Protein AF-A0A970WMA2-F1 (afdb_monomer_lite)

Foldseek 3Di:
DDPVLVVVVVVVLQVLCVVVVLDPPPDDDDDDDDDDDDDDDDDPPPPPVPDDPSVVSLVPDDPVSVVVSVVVVVVSVVVCVLLVPDQQCCLPVVLVVLLVCLVCVQDVHQKHWQKKKFASQHIQTDIGGDPPHDPVVSVVVSQVRSVVVSCVVVVHDDHRDDDDDDDDDDDDVSVVVSVVCRLCSCVVSVHDQSSMWIQGPVPGTDRDRPPPPPDD

Radius of gyration: 21.39 Å; chains: 1; bounding box: 68×42×43 Å

Secondary structure (DSSP, 8-state):
--HHHHHHHHHHHHHHHHHTT----S---------------S-TTTSTTS-STHHHHHHHS-HHHHHHHHHHHHHHHHHHHHTT-S--GGGSHHHHHHHHHHHHTTBTTTEEEEEEEE-SS-EEEEEEEPTT--HHHHHHHHHHHHHHHHHHHHT--S--SPPP------SHHHHHHHHHHHHHHHHHTTPPTTSSEEEETTTEEE-S--------

Structure (mmCIF, N/CA/C/O backbone):
data_AF-A0A970WMA2-F1
#
_entry.id   AF-A0A970WMA2-F1
#
loop_
_atom_site.group_PDB
_atom_site.id
_atom_site.type_symbol
_atom_site.label_atom_id
_atom_site.label_alt_id
_atom_site.label_comp_id
_atom_site.label_asym_id
_atom_site.label_entity_id
_atom_site.label_seq_id
_atom_site.pdbx_PDB_ins_code
_atom_site.Cartn_x
_atom_site.Cartn_y
_atom_site.Cartn_z
_atom_site.occupancy
_atom_site.B_iso_or_equiv
_atom_site.auth_seq_id
_atom_site.auth_comp_id
_atom_site.auth_asym_id
_atom_site.auth_atom_id
_atom_site.pdbx_PDB_model_num
ATOM 1 N N . MET A 1 1 ? 13.929 -11.765 3.348 1.00 57.78 1 MET A N 1
ATOM 2 C CA . MET A 1 1 ? 13.299 -12.481 2.217 1.00 57.78 1 MET A CA 1
ATOM 3 C C . MET A 1 1 ? 13.688 -13.952 2.285 1.00 57.78 1 MET A C 1
ATOM 5 O O . MET A 1 1 ? 14.772 -14.220 2.799 1.00 57.78 1 MET A O 1
ATOM 9 N N . PRO A 1 2 ? 12.845 -14.892 1.823 1.00 61.09 2 PRO A N 1
ATOM 10 C CA . PRO A 1 2 ? 13.203 -16.312 1.760 1.00 61.09 2 PRO A CA 1
ATOM 11 C C . PRO A 1 2 ? 14.492 -16.537 0.950 1.00 61.09 2 PRO A C 1
ATOM 13 O O . PRO A 1 2 ? 14.706 -15.859 -0.055 1.00 61.09 2 PRO A O 1
ATOM 16 N N . LYS A 1 3 ? 15.340 -17.499 1.350 1.00 63.03 3 LYS A N 1
ATOM 17 C CA . LYS A 1 3 ? 16.627 -17.776 0.671 1.00 63.03 3 LYS A CA 1
ATOM 18 C C . LYS A 1 3 ? 16.451 -18.074 -0.826 1.00 63.03 3 LYS A C 1
ATOM 20 O O . LYS A 1 3 ? 17.219 -17.569 -1.637 1.00 63.03 3 LYS A O 1
ATOM 25 N N . ALA A 1 4 ? 15.402 -18.814 -1.191 1.00 67.25 4 ALA A N 1
ATOM 26 C CA . ALA A 1 4 ? 15.080 -19.141 -2.582 1.00 67.25 4 ALA A CA 1
ATOM 27 C C . ALA A 1 4 ? 14.765 -17.900 -3.437 1.00 67.25 4 ALA A C 1
ATOM 29 O O . ALA A 1 4 ? 15.167 -17.822 -4.593 1.00 67.25 4 ALA A O 1
ATOM 30 N N . VAL A 1 5 ? 14.103 -16.897 -2.854 1.00 66.94 5 VAL A N 1
ATOM 31 C CA . VAL A 1 5 ? 13.758 -15.639 -3.535 1.00 66.94 5 VAL A CA 1
ATOM 32 C C . VAL A 1 5 ? 15.008 -14.810 -3.803 1.00 66.94 5 VAL A C 1
ATOM 34 O O . VAL A 1 5 ? 15.172 -14.263 -4.890 1.00 66.94 5 VAL A O 1
ATOM 37 N N . VAL A 1 6 ? 15.917 -14.758 -2.825 1.00 67.81 6 VAL A N 1
ATOM 38 C CA . VAL A 1 6 ? 17.210 -14.078 -2.974 1.00 67.81 6 VAL A CA 1
ATOM 39 C C . VAL A 1 6 ? 18.061 -14.772 -4.039 1.00 67.81 6 VAL A C 1
ATOM 41 O O . VAL A 1 6 ? 18.615 -14.095 -4.899 1.00 67.81 6 VAL A O 1
ATOM 44 N N . ALA A 1 7 ? 18.120 -16.106 -4.030 1.00 71.06 7 ALA A N 1
ATOM 45 C CA . ALA A 1 7 ? 18.842 -16.878 -5.039 1.00 71.06 7 ALA A CA 1
ATOM 46 C C . ALA A 1 7 ? 18.279 -16.653 -6.455 1.00 71.06 7 ALA A C 1
ATOM 48 O O . ALA A 1 7 ? 19.047 -16.394 -7.379 1.00 71.06 7 ALA A O 1
ATOM 49 N N . ARG A 1 8 ? 16.946 -16.664 -6.610 1.00 77.56 8 ARG A N 1
ATOM 50 C CA . ARG A 1 8 ? 16.263 -16.343 -7.875 1.00 77.56 8 ARG A CA 1
ATOM 51 C C . ARG A 1 8 ? 16.621 -14.940 -8.364 1.00 77.56 8 ARG A C 1
ATOM 53 O O . ARG A 1 8 ? 17.032 -14.786 -9.506 1.00 77.56 8 ARG A O 1
ATOM 60 N N . TRP A 1 9 ? 16.528 -13.934 -7.493 1.00 76.75 9 TRP A N 1
ATOM 61 C CA . TRP A 1 9 ? 16.887 -12.554 -7.833 1.00 76.75 9 TRP A CA 1
ATOM 62 C C . TRP A 1 9 ? 18.343 -12.426 -8.300 1.00 76.75 9 TRP A C 1
ATOM 64 O O . TRP A 1 9 ? 18.621 -11.718 -9.264 1.00 76.75 9 TRP A O 1
ATOM 74 N N . LEU A 1 10 ? 19.279 -13.113 -7.640 1.00 76.06 10 LEU A N 1
ATOM 75 C CA . LEU A 1 10 ? 20.686 -13.089 -8.036 1.00 76.06 10 LEU A CA 1
ATOM 76 C C . LEU A 1 10 ? 20.908 -13.701 -9.420 1.00 76.06 10 LEU A C 1
ATOM 78 O O . LEU A 1 10 ? 21.619 -13.097 -10.219 1.00 76.06 10 LEU A O 1
ATOM 82 N N . ALA A 1 11 ? 20.270 -14.837 -9.711 1.00 80.44 11 ALA A N 1
ATOM 83 C CA . ALA A 1 11 ? 20.337 -15.465 -11.028 1.00 80.44 11 ALA A CA 1
ATOM 84 C C . ALA A 1 11 ? 19.764 -14.543 -12.118 1.00 80.44 11 ALA A C 1
ATOM 86 O O . ALA A 1 11 ? 20.435 -14.249 -13.100 1.00 80.44 11 ALA A O 1
ATOM 87 N N . GLU A 1 12 ? 18.572 -13.985 -11.894 1.00 82.31 12 GLU A N 1
ATOM 88 C CA . GLU A 1 12 ? 17.916 -13.077 -12.843 1.00 82.31 12 GLU A CA 1
ATOM 89 C C . GLU A 1 12 ? 18.712 -11.787 -13.077 1.00 82.31 12 GLU A C 1
ATOM 91 O O . GLU A 1 12 ? 18.739 -11.259 -14.189 1.00 82.31 12 GLU A O 1
ATOM 96 N N . LYS A 1 13 ? 19.355 -11.263 -12.028 1.00 79.50 13 LYS A N 1
ATOM 97 C CA . LYS A 1 13 ? 20.250 -10.109 -12.124 1.00 79.50 13 LYS A CA 1
ATOM 98 C C . LYS A 1 13 ? 21.478 -10.444 -12.967 1.00 79.50 13 LYS A C 1
ATOM 100 O O . LYS A 1 13 ? 21.840 -9.649 -13.830 1.00 79.50 13 LYS A O 1
ATOM 105 N N . ASP A 1 14 ? 22.110 -11.587 -12.717 1.00 79.44 14 ASP A N 1
ATOM 106 C CA . ASP A 1 14 ? 23.296 -12.020 -13.458 1.00 79.44 14 ASP A CA 1
ATOM 107 C C . ASP A 1 14 ? 22.965 -12.261 -14.943 1.00 79.44 14 ASP A C 1
ATOM 109 O O . ASP A 1 14 ? 23.696 -11.781 -15.810 1.00 79.44 14 ASP A O 1
ATOM 113 N N . ASP A 1 15 ? 21.832 -12.895 -15.253 1.00 85.12 15 ASP A N 1
ATOM 114 C CA . ASP A 1 15 ? 21.360 -13.089 -16.631 1.00 85.12 15 ASP A CA 1
ATOM 115 C C . ASP A 1 15 ? 21.087 -11.755 -17.335 1.00 85.12 15 ASP A C 1
ATOM 117 O O . ASP A 1 15 ? 21.478 -11.556 -18.489 1.00 85.12 15 ASP A O 1
ATOM 121 N N . TRP A 1 16 ? 20.469 -10.799 -16.631 1.00 87.88 16 TRP A N 1
ATOM 122 C CA . TRP A 1 16 ? 20.226 -9.467 -17.177 1.00 87.88 16 TRP A CA 1
ATOM 123 C C . TRP A 1 16 ? 21.535 -8.740 -17.491 1.00 87.88 16 TRP A C 1
ATOM 125 O O . TRP A 1 16 ? 21.668 -8.157 -18.568 1.00 87.88 16 TRP A O 1
ATOM 135 N N . LEU A 1 17 ? 22.512 -8.775 -16.578 1.00 82.44 17 LEU A N 1
ATOM 136 C CA . LEU A 1 17 ? 23.812 -8.124 -16.772 1.00 82.44 17 LEU A CA 1
ATOM 137 C C . LEU A 1 17 ? 24.566 -8.729 -17.963 1.00 82.44 17 LEU A C 1
ATOM 139 O O . LEU A 1 17 ? 25.094 -7.980 -18.787 1.00 82.44 17 LEU A O 1
ATOM 143 N N . LYS A 1 18 ? 24.546 -10.059 -18.110 1.00 83.94 18 LYS A N 1
ATOM 144 C CA . LYS A 1 18 ? 25.124 -10.762 -19.267 1.00 83.94 18 LYS A CA 1
ATOM 145 C C . LYS A 1 18 ? 24.469 -10.348 -20.581 1.00 83.94 18 LYS A C 1
ATOM 147 O O . LYS A 1 18 ? 25.171 -9.994 -21.524 1.00 83.94 18 LYS A O 1
ATOM 152 N N . ALA A 1 19 ? 23.136 -10.311 -20.625 1.00 85.56 19 ALA A N 1
ATOM 153 C CA . ALA A 1 19 ? 22.383 -9.916 -21.816 1.00 85.56 19 ALA A CA 1
ATOM 154 C C . ALA A 1 19 ? 22.666 -8.471 -22.274 1.00 85.56 19 ALA A C 1
ATOM 156 O O . ALA A 1 19 ? 22.429 -8.137 -23.431 1.00 85.56 19 ALA A O 1
ATOM 157 N N . HIS A 1 20 ? 23.189 -7.621 -21.384 1.00 85.19 20 HIS A N 1
ATOM 158 C CA . HIS A 1 20 ? 23.537 -6.228 -21.674 1.00 85.19 20 HIS A CA 1
ATOM 159 C C . HIS A 1 20 ? 25.056 -5.988 -21.743 1.00 85.19 20 HIS A C 1
ATOM 161 O O . HIS A 1 20 ? 25.494 -4.839 -21.677 1.00 85.19 20 HIS A O 1
ATOM 167 N N . GLY A 1 21 ? 25.860 -7.051 -21.883 1.00 81.69 21 GLY A N 1
ATOM 168 C CA . GLY A 1 21 ? 27.307 -6.958 -22.102 1.00 81.69 21 GLY A CA 1
ATOM 169 C C . GLY A 1 21 ? 28.111 -6.505 -20.880 1.00 81.69 21 GLY A C 1
ATOM 170 O O . GLY A 1 21 ? 29.203 -5.969 -21.037 1.00 81.69 21 GLY A O 1
ATOM 171 N N . LEU A 1 22 ? 27.580 -6.694 -19.668 1.00 79.62 22 LEU A N 1
ATOM 172 C CA . LEU A 1 22 ? 28.220 -6.298 -18.405 1.00 79.62 22 LEU A CA 1
ATOM 173 C C . LEU A 1 22 ? 28.864 -7.486 -17.657 1.00 79.62 22 LEU A C 1
ATOM 175 O O . LEU A 1 22 ? 29.063 -7.415 -16.442 1.00 79.62 22 LEU A O 1
ATOM 179 N N . ASP A 1 23 ? 29.182 -8.582 -18.357 1.00 72.31 23 ASP A N 1
ATOM 180 C CA . ASP A 1 23 ? 29.852 -9.751 -17.769 1.00 72.31 23 ASP A CA 1
ATOM 181 C C . ASP A 1 23 ? 31.369 -9.528 -17.617 1.00 72.31 23 ASP A C 1
ATOM 183 O O . ASP A 1 23 ? 32.033 -8.969 -18.488 1.00 72.31 23 ASP A O 1
ATOM 187 N N . SER A 1 24 ? 31.931 -9.965 -16.490 1.00 54.50 24 SER A N 1
ATOM 188 C CA . SER A 1 24 ? 33.346 -9.796 -16.126 1.00 54.50 24 SER A CA 1
ATOM 189 C C . SER A 1 24 ? 34.171 -11.039 -16.481 1.00 54.50 24 SER A C 1
ATOM 191 O O . SER A 1 24 ? 34.873 -11.575 -15.628 1.00 54.50 24 SER A O 1
ATOM 193 N N . SER A 1 25 ? 34.077 -11.536 -17.715 1.00 47.50 25 SER A N 1
ATOM 194 C CA . SER A 1 25 ? 34.811 -12.731 -18.168 1.00 47.50 25 SER A CA 1
ATOM 195 C C . SER A 1 25 ? 36.137 -12.436 -18.893 1.00 47.50 25 SER A C 1
ATOM 197 O O . SER A 1 25 ? 36.819 -13.364 -19.320 1.00 47.50 25 SER A O 1
ATOM 199 N N . HIS A 1 26 ? 36.597 -11.179 -18.928 1.00 37.12 26 HIS A N 1
ATOM 200 C CA . HIS A 1 26 ? 37.969 -10.833 -19.324 1.00 37.12 26 HIS A CA 1
ATOM 201 C C . HIS A 1 26 ? 38.770 -10.252 -18.150 1.00 37.12 26 HIS A C 1
ATOM 203 O O . HIS A 1 26 ? 38.850 -9.040 -17.966 1.00 37.12 26 HIS A O 1
ATOM 209 N N . GLY A 1 27 ? 39.376 -11.138 -17.353 1.00 30.59 27 GLY A N 1
ATOM 210 C CA . GLY A 1 27 ? 40.380 -10.776 -16.350 1.00 30.59 27 GLY A CA 1
ATOM 211 C C . GLY A 1 27 ? 40.717 -11.914 -15.381 1.00 30.59 27 GLY A C 1
ATOM 212 O O . GLY A 1 27 ? 39.980 -12.186 -14.441 1.00 30.59 27 GLY A O 1
ATOM 213 N N . SER A 1 28 ? 41.849 -12.578 -15.589 1.00 28.36 28 SER A N 1
ATOM 214 C CA . SER A 1 28 ? 42.533 -13.475 -14.638 1.00 28.36 28 SER A CA 1
ATOM 215 C C . SER A 1 28 ? 44.047 -13.304 -14.860 1.00 28.36 28 SER A C 1
ATOM 217 O O . SER A 1 28 ? 44.401 -12.945 -15.986 1.00 28.36 28 SER A O 1
ATOM 219 N N . PRO A 1 29 ? 44.945 -13.510 -13.861 1.00 35.84 29 PRO A N 1
ATOM 220 C CA . PRO A 1 29 ? 44.919 -14.665 -12.952 1.00 35.84 29 PRO A CA 1
ATOM 221 C C . PRO A 1 29 ? 45.249 -14.433 -11.454 1.00 35.84 29 PRO A C 1
ATOM 223 O O . PRO A 1 29 ? 45.987 -13.533 -11.072 1.00 35.84 29 PRO A O 1
ATOM 226 N N . SER A 1 30 ? 44.710 -15.359 -10.649 1.00 31.97 30 SER A N 1
ATOM 227 C CA . SER A 1 30 ? 45.253 -16.009 -9.438 1.00 31.97 30 SER A CA 1
ATOM 228 C C . SER A 1 30 ? 45.891 -15.184 -8.309 1.00 31.97 30 SER A C 1
ATOM 230 O O . SER A 1 30 ? 46.978 -14.636 -8.461 1.00 31.97 30 SER A O 1
ATOM 232 N N . ARG A 1 31 ? 45.327 -15.302 -7.093 1.00 27.55 31 ARG A N 1
ATOM 233 C CA . ARG A 1 31 ? 46.112 -15.399 -5.847 1.00 27.55 31 ARG A CA 1
ATOM 234 C C . ARG A 1 31 ? 45.347 -16.133 -4.740 1.00 27.55 31 ARG A C 1
ATOM 236 O O . ARG A 1 31 ? 44.131 -16.023 -4.629 1.00 27.55 31 ARG A O 1
ATOM 243 N N . GLU A 1 32 ? 46.109 -16.930 -4.003 1.00 24.75 32 GLU A N 1
ATOM 244 C CA . GLU A 1 32 ? 45.721 -18.012 -3.098 1.00 24.75 32 GLU A CA 1
ATOM 245 C C . GLU A 1 32 ? 44.939 -17.570 -1.850 1.00 24.75 32 GLU A C 1
ATOM 247 O O . GLU A 1 32 ? 45.096 -16.464 -1.335 1.00 24.75 32 GLU A O 1
ATOM 252 N N . LEU A 1 33 ? 44.112 -18.491 -1.346 1.00 29.77 33 LEU A N 1
ATOM 253 C CA . LEU A 1 33 ? 43.365 -18.394 -0.093 1.00 29.77 33 LEU A CA 1
ATOM 254 C C . LEU A 1 33 ? 44.226 -18.879 1.085 1.00 29.77 33 LEU A C 1
ATOM 256 O O . LEU A 1 33 ? 44.675 -20.022 1.083 1.00 29.77 33 LEU A O 1
ATOM 260 N N . SER A 1 34 ? 44.339 -18.078 2.149 1.00 25.75 34 SER A N 1
ATOM 261 C CA . SER A 1 34 ? 44.622 -18.584 3.502 1.00 25.75 34 SER A CA 1
ATOM 262 C C . SER A 1 34 ? 43.633 -17.965 4.493 1.00 25.75 34 SER A C 1
ATOM 264 O O . SER A 1 34 ? 43.433 -16.751 4.488 1.00 25.75 34 SER A O 1
ATOM 266 N N . GLY A 1 35 ? 42.952 -18.818 5.262 1.00 25.80 35 GLY A N 1
ATOM 267 C CA . GLY A 1 35 ? 41.687 -18.508 5.929 1.00 25.80 35 GLY A CA 1
ATOM 268 C C . GLY A 1 35 ? 41.741 -17.831 7.301 1.00 25.80 35 GLY A C 1
ATOM 269 O O . GLY A 1 35 ? 42.800 -17.587 7.866 1.00 25.80 35 GLY A O 1
ATOM 270 N N . ARG A 1 36 ? 40.542 -17.599 7.851 1.00 24.12 36 ARG A N 1
ATOM 271 C CA . ARG A 1 36 ? 40.105 -17.941 9.221 1.00 24.12 36 ARG A CA 1
ATOM 272 C C . ARG A 1 36 ? 38.633 -17.553 9.400 1.00 24.12 36 ARG A C 1
ATOM 274 O O . ARG A 1 36 ? 38.190 -16.522 8.906 1.00 24.12 36 ARG A O 1
ATOM 281 N N . ALA A 1 37 ? 37.895 -18.417 10.088 1.00 31.59 37 ALA A N 1
ATOM 282 C CA . ALA A 1 37 ? 36.498 -18.238 10.464 1.00 31.59 37 ALA A CA 1
ATOM 283 C C . ALA A 1 37 ? 36.369 -17.368 11.726 1.00 31.59 37 ALA A C 1
ATOM 285 O O . ALA A 1 37 ? 37.173 -17.543 12.641 1.00 31.59 37 ALA A O 1
ATOM 286 N N . PHE A 1 38 ? 35.346 -16.503 11.796 1.00 23.09 38 PHE A N 1
ATOM 287 C CA . PHE A 1 38 ? 34.639 -16.191 13.047 1.00 23.09 38 PHE A CA 1
ATOM 288 C C . PHE A 1 38 ? 33.282 -15.498 12.809 1.00 23.09 38 PHE A C 1
ATOM 290 O O . PHE A 1 38 ? 33.129 -14.696 11.888 1.00 23.09 38 PHE A O 1
ATOM 297 N N . ASP A 1 39 ? 32.322 -15.851 13.663 1.00 28.73 39 ASP A N 1
ATOM 298 C CA . ASP A 1 39 ? 30.883 -15.575 13.626 1.00 28.73 39 ASP A CA 1
ATOM 299 C C . ASP A 1 39 ? 30.463 -14.114 13.891 1.00 28.73 39 ASP A C 1
ATOM 301 O O . ASP A 1 39 ? 31.120 -13.380 14.628 1.00 28.73 39 ASP A O 1
ATOM 305 N N . SER A 1 40 ? 29.297 -13.712 13.359 1.00 27.62 40 SER A N 1
ATOM 306 C CA . SER A 1 40 ? 28.195 -13.091 14.136 1.00 27.62 40 SER A CA 1
ATOM 307 C C . SER A 1 40 ? 27.035 -12.611 13.243 1.00 27.62 40 SER A C 1
ATOM 309 O O . SER A 1 40 ? 27.137 -11.689 12.430 1.00 27.62 40 SER A O 1
ATOM 311 N N . GLU A 1 41 ? 25.878 -13.244 13.430 1.00 35.41 41 GLU A N 1
ATOM 312 C CA . GLU A 1 41 ? 24.581 -12.862 12.875 1.00 35.41 41 GLU A CA 1
ATOM 313 C C . GLU A 1 41 ? 24.034 -11.598 13.564 1.00 35.41 41 GLU A C 1
ATOM 315 O O . GLU A 1 41 ? 23.612 -11.656 14.711 1.00 35.41 41 GLU A O 1
ATOM 320 N N . SER A 1 42 ? 23.987 -10.450 12.871 1.00 31.56 42 SER A N 1
ATOM 321 C CA . SER A 1 42 ? 22.945 -9.413 13.109 1.00 31.56 42 SER A CA 1
ATOM 322 C C . SER A 1 42 ? 22.856 -8.287 12.057 1.00 31.56 42 SER A C 1
ATOM 324 O O . SER A 1 42 ? 22.107 -7.329 12.236 1.00 31.56 42 SER A O 1
ATOM 326 N N . ARG A 1 43 ? 23.555 -8.372 10.913 1.00 27.12 43 ARG A N 1
ATOM 327 C CA . ARG A 1 43 ? 23.700 -7.236 9.968 1.00 27.12 43 ARG A CA 1
ATOM 328 C C . ARG A 1 43 ? 23.205 -7.506 8.538 1.00 27.12 43 ARG A C 1
ATOM 330 O O . ARG A 1 43 ? 23.682 -6.905 7.578 1.00 27.12 43 ARG A O 1
ATOM 337 N N . ALA A 1 44 ? 22.244 -8.413 8.370 1.00 32.19 44 ALA A N 1
ATOM 338 C CA . ALA A 1 44 ? 21.958 -9.054 7.080 1.00 32.19 44 ALA A CA 1
ATOM 339 C C . ALA A 1 44 ? 21.096 -8.265 6.065 1.00 32.19 44 ALA A C 1
ATOM 341 O O . ALA A 1 44 ? 20.765 -8.816 5.019 1.00 32.19 44 ALA A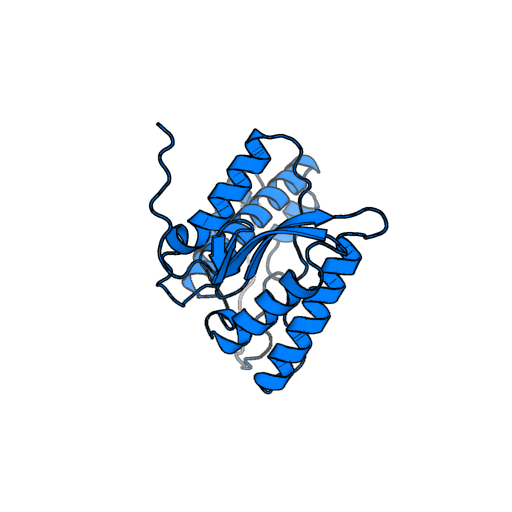 O 1
ATOM 342 N N . THR A 1 45 ? 20.727 -6.999 6.298 1.00 36.12 45 THR A N 1
ATOM 343 C CA . THR A 1 45 ? 19.900 -6.246 5.320 1.00 36.12 45 THR A CA 1
ATOM 344 C C . THR A 1 45 ? 20.483 -4.924 4.827 1.00 36.12 45 THR A C 1
ATOM 346 O O . THR A 1 45 ? 19.950 -4.371 3.872 1.00 36.12 45 THR A O 1
ATOM 349 N N . LYS A 1 46 ? 21.611 -4.444 5.374 1.00 30.94 46 LYS A N 1
ATOM 350 C CA . LYS A 1 46 ? 22.322 -3.255 4.847 1.00 30.94 46 LYS A CA 1
ATOM 351 C C . LYS A 1 46 ? 23.674 -3.554 4.172 1.00 30.94 46 LYS A C 1
ATOM 353 O O . LYS A 1 46 ? 24.327 -2.625 3.721 1.00 30.94 46 LYS A O 1
ATOM 358 N N . SER A 1 47 ? 24.084 -4.825 4.072 1.00 32.06 47 SER A N 1
ATOM 359 C CA . SER A 1 47 ? 25.420 -5.232 3.581 1.00 32.06 47 SER A CA 1
ATOM 360 C C . SER A 1 47 ? 25.426 -6.100 2.310 1.00 32.06 47 SER A C 1
ATOM 362 O O . SER A 1 47 ? 26.500 -6.462 1.844 1.00 32.06 47 SER A O 1
ATOM 364 N N . TYR A 1 48 ? 24.281 -6.470 1.726 1.00 36.41 48 TYR A N 1
ATOM 365 C CA . TYR A 1 48 ? 24.275 -7.450 0.619 1.00 36.41 48 TYR A CA 1
ATOM 366 C C . TYR A 1 48 ? 24.634 -6.868 -0.766 1.00 36.41 48 TYR A C 1
ATOM 368 O O . TYR A 1 48 ? 24.666 -7.597 -1.752 1.00 36.41 48 TYR A O 1
ATOM 376 N N . ASP A 1 49 ? 24.917 -5.564 -0.848 1.00 42.31 49 ASP A N 1
ATOM 377 C CA . ASP A 1 49 ? 25.289 -4.873 -2.094 1.00 42.31 49 ASP A CA 1
ATOM 378 C C . ASP A 1 49 ? 26.789 -4.520 -2.170 1.00 42.31 49 ASP A C 1
ATOM 380 O O . ASP A 1 49 ? 27.254 -3.918 -3.136 1.00 42.31 49 ASP A O 1
ATOM 384 N N . SER A 1 50 ? 27.580 -4.895 -1.155 1.00 34.69 50 SER A N 1
ATOM 385 C CA . SER A 1 50 ? 28.999 -4.520 -1.052 1.00 34.69 50 SER A CA 1
ATOM 386 C C . SER A 1 50 ? 29.970 -5.600 -1.534 1.00 34.69 50 SER A C 1
ATOM 388 O O . SER A 1 50 ? 31.124 -5.623 -1.108 1.00 34.69 50 SER A O 1
ATOM 390 N N . SER A 1 51 ? 29.542 -6.519 -2.400 1.00 40.62 51 SER A N 1
ATOM 391 C CA . SER A 1 51 ? 30.432 -7.562 -2.915 1.00 40.62 51 SER A CA 1
ATOM 392 C C . SER A 1 51 ? 30.364 -7.684 -4.433 1.00 40.62 51 SER A C 1
ATOM 394 O O . SER A 1 51 ? 29.344 -8.065 -5.003 1.00 40.62 51 SER A O 1
ATOM 396 N N . SER A 1 52 ? 31.538 -7.478 -5.034 1.00 42.91 52 SER A N 1
ATOM 397 C CA . SER A 1 52 ? 31.967 -7.933 -6.356 1.00 42.91 52 SER A CA 1
ATOM 398 C C . SER A 1 52 ? 31.805 -6.931 -7.504 1.00 42.91 52 SER A C 1
ATOM 400 O O . SER A 1 52 ? 30.790 -6.254 -7.648 1.00 42.91 52 SER A O 1
ATOM 402 N N . SER A 1 53 ? 32.846 -6.865 -8.335 1.00 46.06 53 SER A N 1
ATOM 403 C CA . SER A 1 53 ? 33.175 -5.933 -9.428 1.00 46.06 53 SER A CA 1
ATOM 404 C C . SER A 1 53 ? 32.052 -5.574 -10.423 1.00 46.06 53 SER A C 1
ATOM 406 O O . SER A 1 53 ? 32.193 -4.655 -11.225 1.00 46.06 53 SER A O 1
ATOM 408 N N . ARG A 1 54 ? 30.904 -6.248 -10.343 1.00 52.97 54 ARG A N 1
ATOM 409 C CA . ARG A 1 54 ? 29.716 -6.082 -11.190 1.00 52.97 54 ARG A CA 1
ATOM 410 C C . ARG A 1 54 ? 28.938 -4.789 -10.911 1.00 52.97 54 ARG A C 1
ATOM 412 O O . ARG A 1 54 ? 28.426 -4.181 -11.847 1.00 52.97 54 ARG A O 1
ATOM 419 N N . ASN A 1 55 ? 28.900 -4.314 -9.661 1.00 56.59 55 ASN A N 1
ATOM 420 C CA . ASN A 1 55 ? 28.275 -3.018 -9.343 1.00 56.59 55 ASN A CA 1
ATOM 421 C C . ASN A 1 55 ? 29.074 -1.832 -9.923 1.00 56.59 55 ASN A C 1
ATOM 423 O O . ASN A 1 55 ? 28.488 -0.808 -10.273 1.00 56.59 55 ASN A O 1
ATOM 427 N N . ALA A 1 56 ? 30.392 -1.989 -10.103 1.00 61.19 56 ALA A N 1
ATOM 428 C CA . ALA A 1 56 ? 31.241 -0.979 -10.736 1.00 61.19 56 ALA A CA 1
ATOM 429 C C . ALA A 1 56 ? 30.986 -0.872 -12.252 1.00 61.19 56 ALA A C 1
ATOM 431 O O . ALA A 1 56 ? 30.868 0.238 -12.767 1.00 61.19 56 ALA A O 1
ATOM 432 N N . ALA A 1 57 ? 30.814 -2.006 -12.946 1.00 67.00 57 ALA A N 1
ATOM 433 C CA . ALA A 1 57 ? 30.504 -2.045 -14.380 1.00 67.00 57 ALA A CA 1
ATOM 434 C C . ALA A 1 57 ? 29.147 -1.396 -14.716 1.00 67.00 57 ALA A C 1
ATOM 436 O O . ALA A 1 57 ? 29.010 -0.695 -15.716 1.00 67.00 57 ALA A O 1
ATOM 437 N N . LEU A 1 58 ? 28.140 -1.565 -13.854 1.00 74.50 58 LEU A N 1
ATOM 438 C CA . LEU A 1 58 ? 26.861 -0.872 -14.010 1.00 74.50 58 LEU A CA 1
ATOM 439 C C . LEU A 1 58 ? 26.997 0.647 -13.797 1.00 74.50 58 LEU A C 1
ATOM 441 O O . LEU A 1 58 ? 26.348 1.425 -14.496 1.00 74.50 58 LEU A O 1
ATOM 445 N N . GLY A 1 59 ? 27.840 1.073 -12.851 1.00 74.62 59 GLY A N 1
ATOM 446 C CA . GLY A 1 59 ? 28.112 2.488 -12.583 1.00 74.62 59 GLY A CA 1
ATOM 447 C C . GLY A 1 59 ? 28.780 3.215 -13.756 1.00 74.62 59 GLY A C 1
ATOM 448 O O . GLY A 1 59 ? 28.497 4.392 -13.982 1.00 74.62 59 GLY A O 1
ATOM 449 N N . SER A 1 60 ? 29.604 2.508 -14.536 1.00 78.19 60 SER A N 1
ATOM 450 C CA . SER A 1 60 ? 30.270 3.023 -15.740 1.00 78.19 60 SER A CA 1
ATOM 451 C C . SER A 1 60 ? 29.486 2.803 -17.044 1.00 78.19 60 SER A C 1
ATOM 453 O O . SER A 1 60 ? 29.848 3.372 -18.074 1.00 78.19 60 SER A O 1
ATOM 455 N N . ALA A 1 61 ? 28.391 2.033 -17.023 1.00 84.38 61 ALA A N 1
ATOM 456 C CA . ALA A 1 61 ? 27.571 1.760 -18.203 1.00 84.38 61 ALA A CA 1
ATOM 457 C C . ALA A 1 61 ? 26.850 3.019 -18.736 1.00 84.38 61 ALA A C 1
ATOM 459 O O . ALA A 1 61 ? 26.541 3.937 -17.966 1.00 84.38 61 ALA A O 1
ATOM 460 N N . PRO A 1 62 ? 26.475 3.067 -20.030 1.00 89.25 62 PRO A N 1
ATOM 461 C CA . PRO A 1 62 ? 25.692 4.169 -20.587 1.00 89.25 62 PRO A CA 1
ATOM 462 C C . PRO A 1 62 ? 24.393 4.450 -19.812 1.00 89.25 62 PRO A C 1
ATOM 464 O O . PRO A 1 62 ? 23.704 3.541 -19.346 1.00 89.25 62 PRO A O 1
ATOM 467 N N . ARG A 1 63 ? 23.977 5.726 -19.746 1.00 84.44 63 ARG A N 1
ATOM 468 C CA . ARG A 1 63 ? 22.782 6.163 -18.985 1.00 84.44 63 ARG A CA 1
ATOM 469 C C . ARG A 1 63 ? 21.491 5.420 -19.349 1.00 84.44 63 ARG A C 1
ATOM 471 O O . ARG A 1 63 ? 20.592 5.322 -18.512 1.00 84.44 63 ARG A O 1
ATOM 478 N N . HIS A 1 64 ? 21.346 4.962 -20.593 1.00 85.38 64 HIS A N 1
ATOM 479 C CA . HIS A 1 64 ? 20.170 4.197 -21.015 1.00 85.38 64 HIS A CA 1
ATOM 480 C C . HIS A 1 64 ? 20.176 2.777 -20.424 1.00 85.38 64 HIS A C 1
ATOM 482 O O . HIS A 1 64 ? 19.135 2.343 -19.940 1.00 85.38 64 HIS A O 1
ATOM 488 N N . ILE A 1 65 ? 21.341 2.122 -20.332 1.00 85.12 65 ILE A N 1
ATOM 489 C CA . ILE A 1 65 ? 21.521 0.821 -19.668 1.00 85.12 65 ILE A CA 1
ATOM 490 C C . ILE A 1 65 ? 21.275 0.947 -18.164 1.00 85.12 65 ILE A C 1
ATOM 492 O O . ILE A 1 65 ? 20.493 0.186 -17.606 1.00 85.12 65 ILE A O 1
ATOM 496 N N . GLN A 1 66 ? 21.823 1.977 -17.512 1.00 82.25 66 GLN A N 1
ATOM 497 C CA . GLN A 1 66 ? 21.548 2.231 -16.091 1.00 82.25 66 GLN A CA 1
ATOM 498 C C . GLN A 1 66 ? 20.051 2.455 -15.814 1.00 82.25 66 GLN A C 1
ATOM 500 O O . GLN A 1 66 ? 19.511 1.997 -14.808 1.00 82.25 66 GLN A O 1
ATOM 505 N N . ARG A 1 67 ? 19.351 3.179 -16.702 1.00 80.75 67 ARG A N 1
ATOM 506 C CA . ARG A 1 67 ? 17.892 3.362 -16.612 1.00 80.75 67 ARG A CA 1
ATOM 507 C C . ARG A 1 67 ? 17.131 2.059 -16.840 1.00 80.75 67 ARG A C 1
ATOM 509 O O . ARG A 1 67 ? 16.182 1.806 -16.104 1.00 80.75 67 ARG A O 1
ATOM 516 N N . ALA A 1 68 ? 17.533 1.254 -17.819 1.00 83.19 68 ALA A N 1
ATOM 517 C CA . ALA A 1 68 ? 16.928 -0.046 -18.081 1.00 83.19 68 ALA A CA 1
ATOM 518 C C . ALA A 1 68 ? 17.106 -0.998 -16.887 1.00 83.19 68 ALA A C 1
ATOM 520 O O . ALA A 1 68 ? 16.135 -1.621 -16.464 1.00 83.19 68 ALA A O 1
ATOM 521 N N . PHE A 1 69 ? 18.294 -1.021 -16.274 1.00 83.00 69 PHE A N 1
ATOM 522 C CA . PHE A 1 69 ? 18.555 -1.823 -15.080 1.00 83.00 69 PHE A CA 1
ATOM 523 C C . PHE A 1 69 ? 17.718 -1.375 -13.883 1.00 83.00 69 PHE A C 1
ATOM 525 O O . PHE A 1 69 ? 17.146 -2.214 -13.193 1.00 83.00 69 PHE A O 1
ATOM 532 N N . ARG A 1 70 ? 17.595 -0.057 -13.648 1.00 79.69 70 ARG A N 1
ATOM 533 C CA . ARG A 1 70 ? 16.694 0.472 -12.610 1.00 79.69 70 ARG A CA 1
ATOM 534 C C . ARG A 1 70 ? 15.265 -0.019 -12.822 1.00 79.69 70 ARG A C 1
ATOM 536 O O . ARG A 1 70 ? 14.724 -0.645 -11.926 1.00 79.69 70 ARG A O 1
ATOM 543 N N . LYS A 1 71 ? 14.714 0.132 -14.033 1.00 78.31 71 LYS A N 1
ATOM 544 C CA . LYS A 1 71 ? 13.368 -0.371 -14.363 1.00 78.31 71 LYS A CA 1
ATOM 545 C C . LYS A 1 71 ? 13.224 -1.878 -14.135 1.00 78.31 71 LYS A C 1
ATOM 547 O O . LYS A 1 71 ? 12.208 -2.316 -13.607 1.00 78.31 71 LYS A O 1
ATOM 552 N N . PHE A 1 72 ? 14.219 -2.668 -14.537 1.00 80.50 72 PHE A N 1
ATOM 553 C CA . PHE A 1 72 ? 14.230 -4.113 -14.311 1.00 80.50 72 PHE A CA 1
ATOM 554 C C . PHE A 1 72 ? 14.204 -4.450 -12.815 1.00 80.50 72 PHE A C 1
ATOM 556 O O . PHE A 1 72 ? 13.360 -5.231 -12.378 1.00 80.50 72 PHE A O 1
ATOM 563 N N . LYS A 1 73 ? 15.087 -3.825 -12.030 1.00 78.25 73 LYS A N 1
ATOM 564 C CA . LYS A 1 73 ? 15.166 -4.002 -10.578 1.00 78.25 73 LYS A CA 1
ATOM 565 C C . LYS A 1 73 ? 13.865 -3.594 -9.890 1.00 78.25 73 LYS A C 1
ATOM 567 O O . LYS A 1 73 ? 13.357 -4.359 -9.079 1.00 78.25 73 LYS A O 1
ATOM 572 N N . ASP A 1 74 ? 13.324 -2.430 -10.236 1.00 73.00 74 ASP A N 1
ATOM 573 C CA . ASP A 1 74 ? 12.093 -1.904 -9.645 1.00 73.00 74 ASP A CA 1
ATOM 574 C C . ASP A 1 74 ? 10.917 -2.844 -9.947 1.00 73.00 74 ASP A C 1
ATOM 576 O O . ASP A 1 74 ? 10.173 -3.209 -9.041 1.00 73.00 74 ASP A O 1
ATOM 580 N N . ARG A 1 75 ? 10.809 -3.352 -11.186 1.00 77.50 75 ARG A N 1
ATOM 581 C CA . ARG A 1 75 ? 9.795 -4.356 -11.548 1.00 77.50 75 ARG A CA 1
ATOM 582 C C . ARG A 1 75 ? 9.900 -5.611 -10.681 1.00 77.50 75 ARG A C 1
ATOM 584 O O . ARG A 1 75 ? 8.901 -6.038 -10.114 1.00 77.50 75 ARG A O 1
ATOM 591 N N . ARG A 1 76 ? 11.104 -6.178 -10.538 1.00 76.00 76 ARG A N 1
ATOM 592 C CA . ARG A 1 76 ? 11.314 -7.369 -9.696 1.00 76.00 76 ARG A CA 1
ATOM 593 C C . ARG A 1 76 ? 11.020 -7.093 -8.226 1.00 76.00 76 ARG A C 1
ATOM 595 O O . ARG A 1 76 ? 10.508 -7.967 -7.536 1.00 76.00 76 ARG A O 1
ATOM 602 N N . TRP A 1 77 ? 11.337 -5.901 -7.732 1.00 69.88 77 TRP A N 1
ATOM 603 C CA . TRP A 1 77 ? 11.002 -5.501 -6.369 1.00 69.88 77 TRP A CA 1
ATOM 604 C C . TRP A 1 77 ? 9.485 -5.488 -6.143 1.00 69.88 77 TRP A C 1
ATOM 606 O O . TRP A 1 77 ? 9.020 -6.108 -5.189 1.00 69.88 77 TRP A O 1
ATOM 616 N N . HIS A 1 78 ? 8.718 -4.872 -7.049 1.00 69.56 78 HIS A N 1
ATOM 617 C CA . HIS A 1 78 ? 7.254 -4.856 -6.979 1.00 69.56 78 HIS A CA 1
ATOM 618 C C . HIS A 1 78 ? 6.645 -6.263 -7.063 1.00 69.56 78 HIS A C 1
ATOM 620 O O . HIS A 1 78 ? 5.828 -6.604 -6.217 1.00 69.56 78 HIS A O 1
ATOM 626 N N . GLU A 1 79 ? 7.111 -7.110 -7.990 1.00 73.38 79 GLU A N 1
ATOM 627 C CA . GLU A 1 79 ? 6.659 -8.510 -8.102 1.00 73.38 79 GLU A CA 1
ATOM 628 C C . GLU A 1 79 ? 6.869 -9.289 -6.791 1.00 73.38 79 GLU A C 1
ATOM 630 O O . GLU A 1 79 ? 5.974 -9.974 -6.309 1.00 7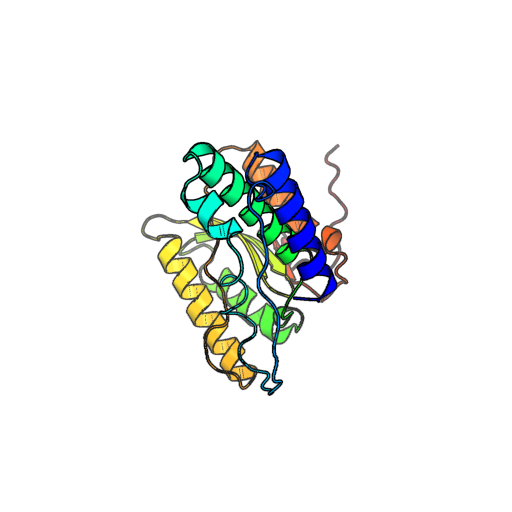3.38 79 GLU A O 1
ATOM 635 N N . ASN A 1 80 ? 8.041 -9.158 -6.160 1.00 71.50 80 ASN A N 1
ATOM 636 C CA . ASN A 1 80 ? 8.316 -9.863 -4.905 1.00 71.50 80 ASN A CA 1
ATOM 637 C C . ASN A 1 80 ? 7.536 -9.295 -3.707 1.00 71.50 80 ASN A C 1
ATOM 639 O O . ASN A 1 80 ? 7.272 -10.030 -2.752 1.00 71.50 80 ASN A O 1
ATOM 643 N N . LEU A 1 81 ? 7.205 -8.000 -3.722 1.00 69.88 81 LEU A N 1
ATOM 644 C CA . LEU A 1 81 ? 6.325 -7.408 -2.717 1.00 69.88 81 LEU A CA 1
ATOM 645 C C . LEU A 1 81 ? 4.896 -7.934 -2.861 1.00 69.88 81 LEU A C 1
ATOM 647 O O . LEU A 1 81 ? 4.316 -8.317 -1.843 1.00 69.88 81 LEU A O 1
ATOM 651 N N . ASP A 1 82 ? 4.388 -8.006 -4.094 1.00 74.56 82 ASP A N 1
ATOM 652 C CA . ASP A 1 82 ? 3.076 -8.567 -4.437 1.00 74.56 82 ASP A CA 1
ATOM 653 C C . ASP A 1 82 ? 2.961 -10.034 -4.001 1.00 74.56 82 ASP A C 1
ATOM 655 O O . ASP A 1 82 ? 1.986 -10.408 -3.355 1.00 74.56 82 ASP A O 1
ATOM 659 N N . ASP A 1 83 ? 4.016 -10.833 -4.205 1.00 73.31 83 ASP A N 1
ATOM 660 C CA . ASP A 1 83 ? 4.132 -12.219 -3.713 1.00 73.31 83 ASP A CA 1
ATOM 661 C C . ASP A 1 83 ? 4.188 -12.330 -2.167 1.00 73.31 83 ASP A C 1
ATOM 663 O O . ASP A 1 83 ? 4.390 -13.409 -1.603 1.00 73.31 83 ASP A O 1
ATOM 667 N N . CYS A 1 84 ? 4.032 -11.219 -1.441 1.00 76.19 84 CYS A N 1
ATOM 668 C CA . CYS A 1 84 ? 4.038 -11.146 0.019 1.00 76.19 84 CYS A CA 1
ATOM 669 C C . CYS A 1 84 ? 5.337 -11.658 0.666 1.00 76.19 84 CYS A C 1
ATOM 671 O O . CYS A 1 84 ? 5.348 -12.137 1.805 1.00 76.19 84 CYS A O 1
ATOM 673 N N . HIS A 1 85 ? 6.473 -11.542 -0.027 1.00 72.94 85 HIS A N 1
ATOM 674 C CA . HIS A 1 85 ? 7.761 -11.905 0.550 1.00 72.94 85 HIS A CA 1
ATOM 675 C C . HIS A 1 85 ? 8.195 -10.876 1.611 1.00 72.94 85 HIS A C 1
ATOM 677 O O . HIS A 1 85 ? 8.198 -9.669 1.379 1.00 72.94 85 HIS A O 1
ATOM 683 N N . GLY A 1 86 ? 8.616 -11.346 2.793 1.00 71.81 86 GLY A N 1
ATOM 684 C CA . GLY A 1 86 ? 9.086 -10.486 3.891 1.00 71.81 86 GLY A CA 1
ATOM 685 C C . GLY A 1 86 ? 8.260 -10.613 5.172 1.00 71.81 86 GLY A C 1
ATOM 686 O O . GLY A 1 86 ? 7.616 -11.634 5.408 1.00 71.81 86 GLY A O 1
ATOM 687 N N . LYS A 1 87 ? 8.327 -9.595 6.042 1.00 77.88 87 LYS A N 1
ATOM 688 C CA . LYS A 1 87 ? 7.551 -9.564 7.291 1.00 77.88 87 LYS A CA 1
ATOM 689 C C . LYS A 1 87 ? 6.089 -9.247 6.966 1.00 77.88 87 LYS A C 1
ATOM 691 O O . LYS A 1 87 ? 5.780 -8.141 6.547 1.00 77.88 87 LYS A O 1
ATOM 696 N N . CYS A 1 88 ? 5.204 -10.211 7.191 1.00 89.62 88 CYS A N 1
ATOM 697 C CA . CYS A 1 88 ? 3.772 -10.107 6.904 1.00 89.62 88 CYS A CA 1
ATOM 698 C C . CYS A 1 88 ? 2.968 -9.632 8.128 1.00 89.62 88 CYS A C 1
ATOM 700 O O . CYS A 1 88 ? 2.021 -10.296 8.545 1.00 89.62 88 CYS A O 1
ATOM 702 N N . LEU A 1 89 ? 3.385 -8.534 8.770 1.00 92.25 89 LEU A N 1
ATOM 703 C CA . LEU A 1 89 ? 2.727 -8.069 9.999 1.00 92.25 89 LEU A CA 1
ATOM 704 C C . LEU A 1 89 ? 1.267 -7.677 9.747 1.00 92.25 89 LEU A C 1
ATOM 706 O O . LEU A 1 89 ? 0.409 -7.995 10.563 1.00 92.25 89 LEU A O 1
ATOM 710 N N . LEU A 1 90 ? 0.962 -7.085 8.593 1.00 95.56 90 LEU A N 1
ATOM 711 C CA . LEU A 1 90 ? -0.394 -6.659 8.247 1.00 95.56 90 LEU A CA 1
ATOM 712 C C . LEU A 1 90 ? -1.329 -7.833 7.932 1.00 95.56 90 LEU A C 1
ATOM 714 O O . LEU A 1 90 ? -2.526 -7.623 7.825 1.00 95.56 90 LEU A O 1
ATOM 718 N N . ARG A 1 91 ? -0.831 -9.078 7.868 1.00 94.56 91 ARG A N 1
ATOM 719 C CA . ARG A 1 91 ? -1.707 -10.263 7.875 1.00 94.56 91 ARG A CA 1
ATOM 720 C C . ARG A 1 91 ? -2.505 -10.358 9.181 1.00 94.56 91 ARG A C 1
ATOM 722 O O . ARG A 1 91 ? -3.581 -10.939 9.224 1.00 94.56 91 ARG A O 1
ATOM 729 N N . GLN A 1 92 ? -1.983 -9.795 10.273 1.00 93.81 92 GLN A N 1
ATOM 730 C CA . GLN A 1 92 ? -2.727 -9.703 11.523 1.00 93.81 92 GLN A CA 1
ATOM 731 C C . GLN A 1 92 ? -3.769 -8.594 11.414 1.00 93.81 92 GLN A C 1
ATOM 733 O O . GLN A 1 92 ? -3.424 -7.414 11.320 1.00 93.81 92 GLN A O 1
ATOM 738 N N . ARG A 1 93 ? -5.043 -8.980 11.519 1.00 94.19 93 ARG A N 1
ATOM 739 C CA . ARG A 1 93 ? -6.193 -8.087 11.347 1.00 94.19 93 ARG A CA 1
ATOM 740 C C . ARG A 1 93 ? -6.079 -6.772 12.127 1.00 94.19 93 ARG A C 1
ATOM 742 O O . ARG A 1 93 ? -6.214 -5.705 11.544 1.00 94.19 93 ARG A O 1
ATOM 749 N N . ARG A 1 94 ? -5.685 -6.850 13.402 1.00 95.69 94 ARG A N 1
ATOM 750 C CA . ARG A 1 94 ? -5.468 -5.685 14.281 1.00 95.69 94 ARG A CA 1
ATOM 751 C C . ARG A 1 94 ? -4.498 -4.633 13.725 1.00 95.69 94 ARG A C 1
ATOM 753 O O . ARG A 1 94 ? -4.628 -3.463 14.052 1.00 95.69 94 ARG A O 1
ATOM 760 N N . PHE A 1 95 ? -3.507 -5.031 12.925 1.00 97.25 95 PHE A N 1
ATOM 761 C CA . PHE A 1 95 ? -2.556 -4.099 12.314 1.00 97.25 95 PHE A CA 1
ATOM 762 C C . PHE A 1 95 ? -3.069 -3.581 10.972 1.00 97.25 95 PHE A C 1
ATOM 764 O O . PHE A 1 95 ? -2.876 -2.406 10.669 1.00 97.25 95 PHE A O 1
ATOM 771 N N . ALA A 1 96 ? -3.756 -4.421 10.195 1.00 97.12 96 ALA A N 1
ATOM 772 C CA . ALA A 1 96 ? -4.403 -3.995 8.959 1.00 97.12 96 ALA A CA 1
ATOM 773 C C . ALA A 1 96 ? -5.501 -2.949 9.209 1.00 97.12 96 ALA A C 1
ATOM 775 O O . ALA A 1 96 ? -5.586 -1.976 8.462 1.00 97.12 96 ALA A O 1
ATOM 776 N N . ASP A 1 97 ? -6.285 -3.105 10.280 1.00 97.69 97 ASP A N 1
ATOM 777 C CA . ASP A 1 97 ? -7.350 -2.163 10.644 1.00 97.69 97 ASP A CA 1
ATOM 778 C C . ASP A 1 97 ? -6.790 -0.762 10.937 1.00 97.69 97 ASP A C 1
ATOM 780 O O . ASP A 1 97 ? -7.296 0.219 10.402 1.00 97.69 97 ASP A O 1
ATOM 784 N N . ILE A 1 98 ? -5.668 -0.656 11.662 1.00 98.44 98 ILE A N 1
ATOM 785 C CA . ILE A 1 98 ? -4.985 0.631 11.920 1.00 98.44 98 ILE A CA 1
ATOM 786 C C . ILE A 1 98 ? -4.646 1.352 10.614 1.00 98.44 98 ILE A C 1
ATOM 788 O O . ILE A 1 98 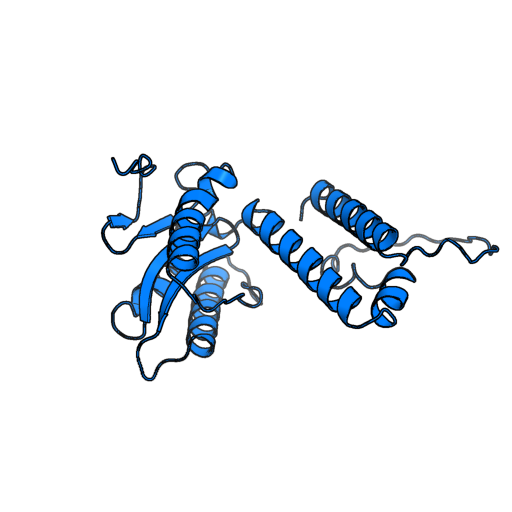? -4.770 2.576 10.508 1.00 98.44 98 ILE A O 1
ATOM 792 N N . VAL A 1 99 ? -4.178 0.596 9.619 1.00 98.44 99 VAL A N 1
ATOM 793 C CA . VAL A 1 99 ? -3.853 1.143 8.303 1.00 98.44 99 VAL A CA 1
ATOM 794 C C . VAL A 1 99 ? -5.129 1.587 7.601 1.00 98.44 99 VAL A C 1
ATOM 796 O O . VAL A 1 99 ? -5.222 2.753 7.224 1.00 98.44 99 VAL A O 1
ATOM 799 N N . ALA A 1 100 ? -6.123 0.708 7.479 1.00 98.19 100 ALA A N 1
ATOM 800 C CA . ALA A 1 100 ? -7.377 0.994 6.789 1.00 98.19 100 ALA A CA 1
ATOM 801 C C . ALA A 1 100 ? -8.110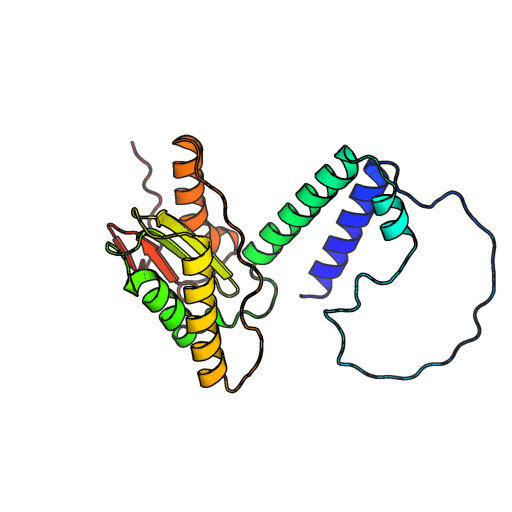 2.213 7.382 1.00 98.19 100 ALA A C 1
ATOM 803 O O . ALA A 1 100 ? -8.495 3.125 6.650 1.00 98.19 100 ALA A O 1
ATOM 804 N N . GLU A 1 101 ? -8.221 2.292 8.708 1.00 98.38 101 GLU A N 1
ATOM 805 C CA . GLU A 1 101 ? -8.797 3.439 9.415 1.00 98.38 101 GLU A CA 1
ATOM 806 C C . GLU A 1 101 ? -8.014 4.726 9.139 1.00 98.38 101 GLU A C 1
ATOM 808 O O . GLU A 1 101 ? -8.597 5.780 8.873 1.00 98.38 101 GLU A O 1
ATOM 813 N N . SER A 1 102 ? -6.678 4.658 9.149 1.00 98.38 102 SER A N 1
ATOM 814 C CA . SER A 1 102 ? -5.840 5.816 8.840 1.00 98.38 102 SER A CA 1
ATOM 815 C C . SER A 1 102 ? -5.994 6.296 7.393 1.00 98.38 102 SER A C 1
ATOM 817 O O . SER A 1 102 ? -5.845 7.499 7.152 1.00 98.38 102 SER A O 1
ATOM 819 N N . LEU A 1 103 ? -6.236 5.388 6.444 1.00 98.31 103 LEU A N 1
ATOM 820 C CA . LEU A 1 103 ? -6.471 5.716 5.038 1.00 98.31 103 LEU A CA 1
ATOM 821 C C . LEU A 1 103 ? -7.849 6.350 4.826 1.00 98.31 103 LEU A C 1
ATOM 823 O O . LEU A 1 103 ? -7.963 7.271 4.029 1.00 98.31 103 LEU A O 1
ATOM 827 N N . LEU A 1 104 ? -8.878 5.916 5.556 1.00 98.50 104 LEU A N 1
ATOM 828 C CA . LEU A 1 104 ? -10.242 6.448 5.424 1.00 98.50 104 LEU A CA 1
ATOM 829 C C . LEU A 1 104 ? -10.496 7.717 6.251 1.00 98.50 104 LEU A C 1
ATOM 831 O O . LEU A 1 104 ? -11.412 8.478 5.950 1.00 98.50 104 LEU A O 1
ATOM 835 N N . LYS A 1 105 ? -9.663 8.003 7.259 1.00 98.06 105 LYS A N 1
ATOM 836 C CA . LYS A 1 105 ? -9.834 9.122 8.207 1.00 98.06 105 LYS A CA 1
ATOM 837 C C . LYS A 1 105 ? -10.098 10.492 7.571 1.00 98.06 105 LYS A C 1
ATOM 839 O O . LYS A 1 105 ? -10.757 11.335 8.182 1.00 98.06 105 LYS A O 1
ATOM 844 N N . PHE A 1 106 ? -9.521 10.758 6.401 1.00 97.50 106 PHE A N 1
ATOM 845 C CA . PHE A 1 106 ? -9.670 12.039 5.703 1.00 97.50 106 PHE A CA 1
ATOM 846 C C . PHE A 1 106 ? -10.281 11.903 4.304 1.00 97.50 106 PHE A C 1
ATOM 848 O O . PHE A 1 106 ? -10.164 12.851 3.516 1.00 97.50 106 PHE A O 1
ATOM 855 N N . ASP A 1 107 ? -10.930 10.769 4.019 1.00 97.94 107 ASP A N 1
ATOM 856 C CA . ASP A 1 107 ? -11.704 10.594 2.791 1.00 97.94 107 ASP A CA 1
ATOM 857 C C . ASP A 1 107 ? -12.776 11.690 2.665 1.00 97.94 107 ASP A C 1
ATOM 859 O O . ASP A 1 107 ? -13.347 12.137 3.664 1.00 97.94 107 ASP A O 1
ATOM 863 N N . GLY A 1 108 ? -12.979 12.206 1.453 1.00 96.81 108 GLY A N 1
ATOM 864 C CA . GLY A 1 108 ? -13.891 13.321 1.176 1.00 96.81 108 GLY A CA 1
ATOM 865 C C . GLY A 1 108 ? -13.403 14.694 1.661 1.00 96.81 108 GLY A C 1
ATOM 866 O O . GLY A 1 108 ? -14.045 15.707 1.387 1.00 96.81 108 GLY A O 1
ATOM 867 N N . ARG A 1 109 ? -12.267 14.766 2.375 1.00 97.25 109 ARG A N 1
ATOM 868 C CA . ARG A 1 109 ? -11.748 16.013 2.976 1.00 97.25 109 ARG A CA 1
ATOM 869 C C . ARG A 1 109 ? -10.407 16.447 2.403 1.00 97.25 109 ARG A C 1
ATOM 871 O O . ARG A 1 109 ? -10.267 17.585 1.966 1.00 97.25 109 ARG A O 1
ATOM 878 N N . ARG A 1 110 ? -9.403 15.568 2.445 1.00 97.56 110 ARG A N 1
ATOM 879 C CA . ARG A 1 110 ? -8.041 15.855 1.940 1.00 97.56 110 ARG A CA 1
ATOM 880 C C . ARG A 1 110 ? -7.775 15.197 0.594 1.00 97.56 110 ARG A C 1
ATOM 882 O O . ARG A 1 110 ? -6.991 15.689 -0.212 1.00 97.56 110 ARG A O 1
ATOM 889 N N . TYR A 1 111 ? -8.422 14.068 0.385 1.00 98.00 111 TYR A N 1
ATOM 890 C CA . TYR A 1 111 ? -8.343 13.237 -0.797 1.00 98.00 111 TYR A CA 1
ATOM 891 C C . TYR A 1 111 ? -9.623 12.415 -0.865 1.00 98.00 111 TYR A C 1
ATOM 893 O O . TYR A 1 111 ? -10.320 12.259 0.137 1.00 98.00 111 TYR A O 1
ATOM 901 N N . ASP A 1 112 ? -9.891 11.890 -2.046 1.00 98.06 112 ASP A N 1
ATOM 902 C CA . ASP A 1 112 ? -10.936 10.920 -2.295 1.00 98.06 112 ASP A CA 1
ATOM 903 C C . ASP A 1 112 ? -10.268 9.562 -2.514 1.00 98.06 112 ASP A C 1
ATOM 905 O O . ASP A 1 112 ? -9.503 9.374 -3.459 1.00 98.06 112 ASP A O 1
ATOM 909 N N . VAL A 1 113 ? -10.514 8.621 -1.606 1.00 98.31 113 VAL A N 1
ATOM 910 C CA . VAL A 1 113 ? -10.110 7.219 -1.714 1.00 98.31 113 VAL A CA 1
ATOM 911 C C . VAL A 1 113 ? -11.005 6.509 -2.716 1.00 98.31 113 VAL A C 1
ATOM 913 O O . VAL A 1 113 ? -12.193 6.340 -2.487 1.00 98.31 113 VAL A O 1
ATOM 916 N N . GLU A 1 114 ? -10.459 6.078 -3.837 1.00 97.94 114 GLU A N 1
ATOM 917 C CA . GLU A 1 114 ? -11.237 5.331 -4.820 1.00 97.94 114 GLU A CA 1
ATOM 918 C C . GLU A 1 114 ? -11.325 3.846 -4.419 1.00 97.94 114 GLU A C 1
ATOM 920 O O . GLU A 1 114 ? -12.399 3.241 -4.400 1.00 97.94 114 GLU A O 1
ATOM 925 N N . ARG A 1 115 ? -10.180 3.256 -4.056 1.00 98.06 115 ARG A N 1
ATOM 926 C CA . ARG A 1 115 ? -10.067 1.911 -3.470 1.00 98.06 115 ARG A CA 1
ATOM 927 C C . ARG A 1 115 ? -8.677 1.670 -2.905 1.00 98.06 115 ARG A C 1
ATOM 929 O O . ARG A 1 115 ? -7.713 2.320 -3.316 1.00 98.06 115 ARG A O 1
ATOM 936 N N . PHE A 1 116 ? -8.563 0.689 -2.022 1.00 98.25 116 PHE A N 1
ATOM 937 C CA . PHE A 1 116 ? -7.272 0.182 -1.572 1.00 98.25 116 PHE A CA 1
ATOM 938 C C . PHE A 1 116 ? -7.338 -1.287 -1.194 1.00 98.25 116 PHE A C 1
ATOM 940 O O . PHE A 1 116 ? -8.395 -1.803 -0.833 1.00 98.25 116 PHE A O 1
ATOM 947 N N . VAL A 1 117 ? -6.170 -1.921 -1.203 1.00 97.38 117 VAL A N 1
ATOM 948 C CA . VAL A 1 117 ? -5.948 -3.206 -0.557 1.00 97.38 117 VAL A CA 1
ATOM 949 C C . VAL A 1 117 ? -4.777 -3.102 0.414 1.00 97.38 117 VAL A C 1
ATOM 951 O O . VAL A 1 117 ? -3.685 -2.664 0.051 1.00 97.38 117 VAL A O 1
ATOM 954 N N . VAL A 1 118 ? -5.011 -3.494 1.665 1.00 97.44 118 VAL A N 1
ATOM 955 C CA . VAL A 1 118 ? -3.956 -3.742 2.649 1.00 97.44 118 VAL A CA 1
ATOM 956 C C . VAL A 1 118 ? -3.525 -5.192 2.483 1.00 97.44 118 VAL A C 1
ATOM 958 O O . VAL A 1 118 ? -4.250 -6.107 2.869 1.00 97.44 118 VAL A O 1
ATOM 961 N N . MET A 1 119 ? -2.362 -5.383 1.871 1.00 95.56 119 MET A N 1
ATOM 962 C CA . MET A 1 119 ? -1.708 -6.676 1.696 1.00 95.56 119 MET A CA 1
ATOM 963 C C . MET A 1 119 ? -0.917 -7.034 2.968 1.00 95.56 119 MET A C 1
ATOM 965 O O . MET A 1 119 ? -0.565 -6.144 3.742 1.00 95.56 119 MET A O 1
ATOM 969 N N . PRO A 1 120 ? -0.554 -8.310 3.189 1.00 95.12 120 PRO A N 1
ATOM 970 C CA . PRO A 1 120 ? 0.200 -8.759 4.363 1.00 95.12 120 PRO A CA 1
ATOM 971 C C . PRO A 1 120 ? 1.460 -7.953 4.724 1.00 95.12 120 PRO A C 1
ATOM 973 O O . PRO A 1 120 ? 1.825 -7.875 5.899 1.00 95.12 120 PRO A O 1
ATOM 976 N N . ASN A 1 121 ? 2.149 -7.380 3.737 1.00 91.25 121 ASN A N 1
ATOM 977 C CA . ASN A 1 121 ? 3.419 -6.660 3.894 1.00 91.25 121 ASN A CA 1
ATOM 978 C C . ASN A 1 121 ? 3.429 -5.249 3.260 1.00 91.25 121 ASN A C 1
ATOM 980 O O . ASN A 1 121 ? 4.426 -4.548 3.422 1.00 91.25 121 ASN A O 1
ATOM 984 N N . HIS A 1 122 ? 2.381 -4.823 2.544 1.00 93.56 122 HIS A N 1
ATOM 985 C CA . HIS A 1 122 ? 2.321 -3.520 1.860 1.00 93.56 122 HIS A CA 1
ATOM 986 C C . HIS A 1 122 ? 0.871 -3.064 1.609 1.00 93.56 122 HIS A C 1
ATOM 988 O O . HIS A 1 122 ? -0.078 -3.724 2.021 1.00 93.56 122 HIS A O 1
ATOM 994 N N . VAL A 1 123 ? 0.682 -1.917 0.952 1.00 95.69 123 VAL A N 1
ATOM 995 C CA . VAL A 1 123 ? -0.639 -1.377 0.591 1.00 95.69 123 VAL A CA 1
ATOM 996 C C . VAL A 1 123 ? -0.613 -0.918 -0.862 1.00 95.69 123 VAL A C 1
ATOM 998 O O . VAL A 1 123 ? 0.313 -0.208 -1.249 1.00 95.69 123 VAL A O 1
ATOM 1001 N N . HIS A 1 124 ? -1.653 -1.248 -1.628 1.00 95.81 124 HIS A N 1
ATOM 1002 C CA . HIS A 1 124 ? -1.951 -0.580 -2.899 1.00 95.81 124 HIS A CA 1
ATOM 1003 C C . HIS A 1 124 ? -3.168 0.320 -2.726 1.00 95.81 124 HIS A C 1
ATOM 1005 O O . HIS A 1 124 ? -4.169 -0.097 -2.146 1.00 95.81 124 HIS A O 1
ATOM 1011 N N . MET A 1 125 ? -3.102 1.551 -3.227 1.00 96.75 125 MET A N 1
ATOM 1012 C CA . MET A 1 125 ? -4.159 2.544 -3.040 1.00 96.75 125 MET A CA 1
ATOM 1013 C C . MET A 1 125 ? -4.302 3.423 -4.279 1.00 96.75 125 MET A C 1
ATOM 1015 O O . MET A 1 125 ? -3.311 3.856 -4.863 1.00 96.75 125 MET A O 1
ATOM 1019 N N . LEU A 1 126 ? -5.547 3.716 -4.645 1.00 97.44 126 LEU A N 1
ATOM 1020 C CA . LEU A 1 126 ? -5.898 4.668 -5.688 1.00 97.44 126 LEU A CA 1
ATOM 1021 C C . LEU A 1 126 ? -6.667 5.826 -5.055 1.00 97.44 126 LEU A C 1
ATOM 1023 O O . LEU A 1 126 ? -7.687 5.605 -4.399 1.00 97.44 126 LEU A O 1
ATOM 1027 N N . ILE A 1 127 ? -6.164 7.047 -5.236 1.00 97.12 127 ILE A N 1
ATOM 1028 C CA . ILE A 1 127 ? -6.759 8.262 -4.672 1.00 97.12 127 ILE A CA 1
ATOM 1029 C C . ILE A 1 127 ? -6.752 9.412 -5.667 1.00 97.12 127 ILE A C 1
ATOM 1031 O O . ILE A 1 127 ? -5.892 9.482 -6.545 1.00 97.12 127 ILE A O 1
ATOM 1035 N N . GLN A 1 128 ? -7.629 10.378 -5.418 1.00 96.94 128 GLN A N 1
ATOM 1036 C CA . GLN A 1 128 ? -7.563 11.716 -5.986 1.00 96.94 128 GLN A CA 1
ATOM 1037 C C . GLN A 1 128 ? -7.277 12.725 -4.870 1.00 96.94 128 GLN A C 1
ATOM 1039 O O . GLN A 1 128 ? -8.042 12.845 -3.917 1.00 96.94 128 GLN A O 1
ATOM 1044 N N . MET A 1 129 ? -6.178 13.475 -4.966 1.00 97.00 129 MET A N 1
ATOM 1045 C CA . MET A 1 129 ? -5.908 14.557 -4.011 1.00 97.00 129 MET A CA 1
ATOM 1046 C C . MET A 1 129 ? -6.868 15.728 -4.251 1.00 97.00 129 MET A C 1
ATOM 1048 O O . MET A 1 129 ? -7.105 16.104 -5.403 1.00 97.00 129 MET A O 1
ATOM 1052 N N . ARG A 1 130 ? -7.383 16.331 -3.172 1.00 96.88 130 ARG A N 1
ATOM 1053 C CA . ARG A 1 130 ? -8.196 17.553 -3.245 1.00 96.88 130 ARG A CA 1
ATOM 1054 C C . ARG A 1 130 ? -7.305 18.805 -3.259 1.00 96.88 130 ARG A C 1
ATOM 1056 O O . ARG A 1 130 ? -6.189 18.760 -2.730 1.00 96.88 130 ARG A O 1
ATOM 1063 N N . PRO A 1 131 ? -7.776 19.934 -3.824 1.00 95.81 131 PRO A N 1
ATOM 1064 C CA . PRO A 1 131 ? -7.017 21.184 -3.847 1.00 95.81 131 PRO A CA 1
ATOM 1065 C C . PRO A 1 131 ? -6.497 21.593 -2.461 1.00 95.81 131 PRO A C 1
ATOM 1067 O O . PRO A 1 131 ? -7.189 21.442 -1.455 1.00 95.81 131 PRO A O 1
ATOM 1070 N N . GLY A 1 132 ? -5.263 22.100 -2.411 1.00 94.81 132 GLY A N 1
ATOM 1071 C CA . GLY A 1 132 ? -4.595 22.501 -1.166 1.00 94.81 132 GLY A CA 1
ATOM 1072 C C . GLY A 1 132 ? -3.877 21.371 -0.415 1.00 94.81 132 GLY A C 1
ATOM 1073 O O . GLY A 1 132 ? -3.137 21.653 0.528 1.00 94.81 132 GLY A O 1
ATOM 1074 N N . TRP A 1 133 ? -4.018 20.112 -0.845 1.00 95.38 133 TRP A N 1
ATOM 1075 C CA . TRP A 1 133 ? -3.350 18.962 -0.232 1.00 95.38 133 TRP A CA 1
ATOM 1076 C C . TRP A 1 133 ? -2.354 18.302 -1.188 1.00 95.38 133 TRP A C 1
ATOM 1078 O O . TRP A 1 133 ? -2.624 18.117 -2.371 1.00 95.38 133 TRP A O 1
ATOM 1088 N N . GLY A 1 134 ? -1.185 17.925 -0.664 1.00 93.62 134 GLY A N 1
ATOM 1089 C CA . GLY A 1 134 ? -0.116 17.287 -1.437 1.00 93.62 134 GLY A CA 1
ATOM 1090 C C . GLY A 1 134 ? 0.064 15.813 -1.081 1.00 93.62 134 GLY A C 1
ATOM 1091 O O . GLY A 1 134 ? 0.125 15.473 0.102 1.00 93.62 134 GLY A O 1
ATOM 1092 N N . LEU A 1 135 ? 0.219 14.964 -2.104 1.00 93.00 135 LEU A N 1
ATOM 1093 C CA . LEU A 1 135 ? 0.377 13.511 -1.961 1.00 93.00 135 LEU A CA 1
ATOM 1094 C C . LEU A 1 135 ? 1.534 13.142 -1.028 1.00 93.00 135 LEU A C 1
ATOM 1096 O O . LEU A 1 135 ? 1.333 12.429 -0.053 1.00 93.00 135 LEU A O 1
ATOM 1100 N N . ARG A 1 136 ? 2.728 13.697 -1.266 1.00 92.75 136 ARG A N 1
ATOM 1101 C CA . ARG A 1 136 ? 3.933 13.377 -0.485 1.00 92.75 136 ARG A CA 1
ATOM 1102 C C . ARG A 1 136 ? 3.743 13.581 1.021 1.00 92.75 136 ARG A C 1
ATOM 1104 O O . ARG A 1 136 ? 3.977 12.662 1.799 1.00 92.75 136 ARG A O 1
ATOM 1111 N N . LYS A 1 137 ? 3.265 14.763 1.434 1.00 93.62 137 LYS A N 1
ATOM 1112 C CA . LYS A 1 137 ? 3.004 15.066 2.855 1.00 93.62 137 LYS A CA 1
ATOM 1113 C C . LYS A 1 137 ? 1.941 14.137 3.444 1.00 93.62 137 LYS A C 1
ATOM 1115 O O . LYS A 1 137 ? 2.011 13.784 4.619 1.00 93.62 137 LYS A O 1
ATOM 1120 N N . GLN A 1 138 ? 0.948 13.751 2.642 1.00 96.25 138 GLN A N 1
ATOM 1121 C CA . GLN A 1 138 ? -0.099 12.841 3.084 1.00 96.25 138 GLN A CA 1
ATOM 1122 C C . GLN A 1 138 ? 0.425 11.405 3.261 1.00 96.25 138 GLN A C 1
ATOM 1124 O O . GLN A 1 138 ? 0.136 10.798 4.292 1.00 96.25 138 GLN A O 1
ATOM 1129 N N . CYS A 1 139 ? 1.267 10.910 2.347 1.00 94.88 139 CYS A N 1
ATOM 1130 C CA . CYS A 1 139 ? 1.965 9.628 2.485 1.00 94.88 139 CYS A CA 1
ATOM 1131 C C . CYS A 1 139 ? 2.851 9.594 3.734 1.00 94.88 139 CYS A C 1
ATOM 1133 O O . CYS A 1 139 ? 2.711 8.694 4.562 1.00 94.88 139 CYS A O 1
ATOM 1135 N N . GLU A 1 140 ? 3.685 10.620 3.932 1.00 94.50 140 GLU A N 1
ATOM 1136 C CA . GLU A 1 140 ? 4.518 10.764 5.134 1.00 94.50 140 GLU A CA 1
ATOM 1137 C C . GLU A 1 140 ? 3.661 10.739 6.414 1.00 94.50 140 GLU A C 1
ATOM 1139 O O . GLU A 1 140 ? 4.009 10.075 7.394 1.00 94.50 140 GLU A O 1
ATOM 1144 N N . SER A 1 141 ? 2.503 11.411 6.402 1.00 96.75 141 SER A N 1
ATOM 1145 C CA . SER A 1 141 ? 1.561 11.410 7.525 1.00 96.75 141 SER A CA 1
ATOM 1146 C C . SER A 1 141 ? 0.981 10.022 7.808 1.00 96.75 141 SER A C 1
ATOM 1148 O O . SER A 1 141 ? 0.929 9.631 8.976 1.00 96.75 141 SER A O 1
ATOM 1150 N N . TRP A 1 142 ? 0.525 9.290 6.785 1.00 98.00 142 TRP A N 1
ATOM 1151 C CA . TRP A 1 142 ? -0.021 7.938 6.953 1.00 98.00 142 TRP A CA 1
ATOM 1152 C C . TRP A 1 142 ? 1.030 6.983 7.502 1.00 98.00 142 TRP A C 1
ATOM 1154 O O . TRP A 1 142 ? 0.795 6.326 8.516 1.00 98.00 142 TRP A O 1
ATOM 1164 N N . MET A 1 143 ? 2.203 6.945 6.871 1.00 96.62 143 MET A N 1
ATOM 1165 C CA . MET A 1 143 ? 3.287 6.038 7.237 1.00 96.62 143 MET A CA 1
ATOM 1166 C C . MET A 1 143 ? 3.780 6.310 8.658 1.00 96.62 143 MET A C 1
ATOM 1168 O O . MET A 1 143 ? 3.930 5.389 9.462 1.00 96.62 143 MET A O 1
ATOM 1172 N N . ARG A 1 144 ? 3.970 7.586 9.013 1.00 97.00 144 ARG A N 1
ATOM 1173 C CA . ARG A 1 144 ? 4.389 7.976 10.362 1.00 97.00 144 ARG A CA 1
ATOM 1174 C C . ARG A 1 144 ? 3.354 7.588 11.413 1.00 97.00 144 ARG A C 1
ATOM 1176 O O . ARG A 1 144 ? 3.738 7.098 12.472 1.00 97.00 144 ARG A O 1
ATOM 1183 N N . PHE A 1 145 ? 2.071 7.848 11.165 1.00 98.06 145 PHE A N 1
ATOM 1184 C CA . PHE A 1 145 ? 1.012 7.539 12.126 1.00 98.06 145 PHE A CA 1
ATOM 1185 C C . PHE A 1 145 ? 0.867 6.027 12.321 1.00 98.06 145 PHE A C 1
ATOM 1187 O O . PHE A 1 145 ? 1.020 5.535 13.437 1.00 98.06 145 PHE A O 1
ATOM 1194 N N . THR A 1 146 ? 0.645 5.291 11.233 1.00 98.12 146 THR A N 1
ATOM 1195 C CA . THR A 1 146 ? 0.406 3.840 11.269 1.00 98.12 146 THR A CA 1
ATOM 1196 C C . THR A 1 146 ? 1.626 3.075 11.771 1.00 98.12 146 THR A C 1
ATOM 1198 O O . THR A 1 146 ? 1.493 2.237 12.657 1.00 98.12 146 THR A O 1
ATOM 1201 N N . GLY A 1 147 ? 2.831 3.421 11.306 1.00 97.56 147 GLY A N 1
ATOM 1202 C CA . GLY A 1 147 ? 4.065 2.774 11.745 1.00 97.56 147 GLY A CA 1
ATOM 1203 C C . GLY A 1 147 ? 4.306 2.921 13.248 1.00 97.56 147 GLY A C 1
ATOM 1204 O O . GLY A 1 147 ? 4.716 1.965 13.897 1.00 97.56 147 GLY A O 1
ATOM 1205 N N . ARG A 1 148 ? 3.990 4.087 13.833 1.00 97.88 148 ARG A N 1
ATOM 1206 C CA . ARG A 1 148 ? 4.086 4.307 15.289 1.00 97.88 148 ARG A CA 1
ATOM 1207 C C . ARG A 1 148 ? 3.080 3.471 16.072 1.00 97.88 148 ARG A C 1
ATOM 1209 O O . ARG A 1 148 ? 3.468 2.848 17.054 1.00 97.88 148 ARG A O 1
ATOM 1216 N N . GLN A 1 149 ? 1.821 3.457 15.637 1.00 98.06 149 GLN A N 1
ATOM 1217 C CA . GLN A 1 149 ? 0.762 2.688 16.296 1.00 98.06 149 GLN A CA 1
ATOM 1218 C C . GLN A 1 149 ? 1.069 1.188 16.272 1.00 98.06 149 GLN A C 1
ATOM 1220 O O . GLN A 1 149 ? 1.041 0.529 17.310 1.00 98.06 149 GLN A O 1
ATOM 1225 N N . ILE A 1 150 ? 1.448 0.662 15.103 1.00 97.88 150 ILE A N 1
ATOM 1226 C CA . ILE A 1 150 ? 1.759 -0.760 14.942 1.00 97.88 150 ILE A CA 1
ATOM 1227 C C . ILE A 1 150 ? 2.987 -1.139 15.768 1.00 97.88 150 ILE A C 1
ATOM 1229 O O . ILE A 1 150 ? 2.940 -2.125 16.494 1.00 97.88 150 ILE A O 1
ATOM 1233 N N . ASN A 1 151 ? 4.060 -0.345 15.722 1.00 97.25 151 ASN A N 1
ATOM 1234 C CA . ASN A 1 151 ? 5.246 -0.597 16.540 1.00 97.25 151 ASN A CA 1
ATOM 1235 C C . ASN A 1 151 ? 4.925 -0.626 18.038 1.00 97.25 151 ASN A C 1
ATOM 1237 O O . ASN A 1 151 ? 5.323 -1.565 18.723 1.00 97.25 151 ASN A O 1
ATOM 1241 N N . SER A 1 152 ? 4.148 0.345 18.527 1.00 97.00 152 SER A N 1
ATOM 1242 C CA . SER A 1 152 ? 3.732 0.393 19.930 1.00 97.00 152 SER A CA 1
ATOM 1243 C C . SER A 1 152 ? 2.968 -0.866 20.346 1.00 97.00 152 SER A C 1
ATOM 1245 O O . SER A 1 152 ? 3.259 -1.440 21.390 1.00 97.00 152 SER A O 1
ATOM 1247 N N . LEU A 1 153 ? 2.011 -1.319 19.530 1.00 96.31 153 LEU A N 1
ATOM 1248 C CA . LEU A 1 153 ? 1.206 -2.509 19.825 1.00 96.31 153 LEU A CA 1
ATOM 1249 C C . LEU A 1 153 ? 1.979 -3.820 19.653 1.00 96.31 153 LEU A C 1
ATOM 1251 O O . LEU A 1 153 ? 1.667 -4.814 20.302 1.00 96.31 153 LEU A O 1
ATOM 1255 N N . ASN A 1 154 ? 2.974 -3.833 18.772 1.00 95.12 154 ASN A N 1
ATOM 1256 C CA . ASN A 1 154 ? 3.822 -4.988 18.508 1.00 95.12 154 ASN A CA 1
ATOM 1257 C C . ASN A 1 154 ? 5.035 -5.070 19.457 1.00 95.12 154 ASN A C 1
ATOM 1259 O O . ASN A 1 154 ? 5.832 -5.998 19.344 1.00 95.12 154 ASN A O 1
ATOM 1263 N N . GLY A 1 155 ? 5.205 -4.104 20.370 1.00 95.69 155 GLY A N 1
ATOM 1264 C CA . GLY A 1 155 ? 6.356 -4.039 21.275 1.00 95.69 155 GLY A CA 1
ATOM 1265 C C . GLY A 1 155 ? 7.687 -3.798 20.554 1.00 95.69 155 GLY A C 1
ATOM 1266 O O . GLY A 1 155 ? 8.742 -4.184 21.052 1.00 95.69 155 GLY A O 1
ATOM 1267 N N . THR A 1 156 ? 7.652 -3.194 19.364 1.00 94.31 156 THR A N 1
ATOM 1268 C CA . THR A 1 156 ? 8.834 -2.901 18.544 1.00 94.31 156 THR A CA 1
ATOM 1269 C C . THR A 1 156 ? 9.077 -1.401 18.428 1.00 94.31 156 THR A C 1
ATOM 1271 O O . THR A 1 156 ? 8.214 -0.577 18.718 1.00 94.31 156 THR A O 1
ATOM 1274 N N . SER A 1 157 ? 10.273 -1.019 17.991 1.00 91.50 157 SER A N 1
ATOM 1275 C CA . SER A 1 157 ? 10.643 0.369 17.711 1.00 91.50 157 SER A CA 1
ATOM 1276 C C . SER A 1 157 ? 11.418 0.460 16.392 1.00 91.50 157 SER A C 1
ATOM 1278 O O . SER A 1 157 ? 11.882 -0.550 15.861 1.00 91.50 157 SER A O 1
ATOM 1280 N N . GLY A 1 158 ? 11.534 1.671 15.840 1.00 91.38 158 GLY A N 1
ATOM 1281 C CA . GLY A 1 158 ? 12.240 1.932 14.581 1.00 91.38 158 GLY A CA 1
ATOM 1282 C C . GLY A 1 158 ? 11.324 2.136 13.371 1.00 91.38 158 GLY A C 1
ATOM 1283 O O . GLY A 1 158 ? 10.142 2.457 13.502 1.00 91.38 158 GLY A O 1
ATOM 1284 N N . GLU A 1 159 ? 11.901 2.009 12.179 1.00 90.12 159 GLU A N 1
ATOM 1285 C CA . GLU A 1 159 ? 11.208 2.202 10.905 1.00 90.12 159 GLU A CA 1
ATOM 1286 C C . GLU A 1 159 ? 10.307 1.001 10.583 1.00 90.12 159 GLU A C 1
ATOM 1288 O O . GLU A 1 159 ? 10.754 -0.146 10.612 1.00 90.12 159 GLU A O 1
ATOM 1293 N N . PHE A 1 160 ? 9.029 1.271 10.305 1.00 92.75 160 PHE A N 1
ATOM 1294 C CA . PHE A 1 160 ? 8.049 0.242 9.940 1.00 92.75 160 PHE A CA 1
ATOM 1295 C C . PHE A 1 160 ? 7.864 0.135 8.421 1.00 92.75 160 PHE A C 1
ATOM 1297 O O . PHE A 1 160 ? 7.882 -0.963 7.872 1.00 92.75 160 PHE A O 1
ATOM 1304 N N . TRP A 1 161 ? 7.689 1.277 7.751 1.00 93.00 161 TRP A N 1
ATOM 1305 C CA . TRP A 1 161 ? 7.461 1.355 6.310 1.00 93.00 161 TRP A CA 1
ATOM 1306 C C . TRP A 1 161 ? 8.743 1.703 5.565 1.00 93.00 161 TRP A C 1
ATOM 1308 O O . TRP A 1 161 ? 9.510 2.533 6.038 1.00 93.00 161 TRP A O 1
ATOM 1318 N N . SER A 1 162 ? 8.924 1.130 4.378 1.00 86.75 162 SER A N 1
ATOM 1319 C CA . SER A 1 162 ? 9.877 1.640 3.389 1.00 86.75 162 SER A CA 1
ATOM 1320 C C . SER A 1 162 ? 9.325 2.878 2.680 1.00 86.75 162 SER A C 1
ATOM 1322 O O . SER A 1 162 ? 8.136 3.173 2.792 1.00 86.75 162 SER A O 1
ATOM 1324 N N . GLU A 1 163 ? 10.159 3.565 1.895 1.00 78.38 163 GLU A N 1
ATOM 1325 C CA . GLU A 1 163 ? 9.703 4.681 1.058 1.00 78.38 163 GLU A CA 1
ATOM 1326 C C . GLU A 1 163 ? 8.498 4.289 0.179 1.00 78.38 163 GLU A C 1
ATOM 1328 O O . GLU A 1 163 ? 8.464 3.172 -0.355 1.00 78.38 163 GLU A O 1
ATOM 1333 N N . PRO A 1 164 ? 7.495 5.180 0.044 1.00 86.00 164 PRO A N 1
ATOM 1334 C CA . PRO A 1 164 ? 6.326 4.908 -0.772 1.00 86.00 164 PRO A CA 1
ATOM 1335 C C . PRO A 1 164 ? 6.690 4.998 -2.255 1.00 86.00 164 PRO A C 1
ATOM 1337 O O . PRO A 1 164 ? 7.545 5.786 -2.658 1.00 86.00 164 PRO A O 1
ATOM 1340 N N . PHE A 1 165 ? 5.985 4.226 -3.074 1.00 83.25 165 PHE A N 1
ATOM 1341 C CA . PHE A 1 165 ? 6.010 4.373 -4.523 1.00 83.25 165 PHE A CA 1
ATOM 1342 C C . PHE A 1 165 ? 4.693 4.996 -4.981 1.00 83.25 165 PHE A C 1
ATOM 1344 O O . PHE A 1 165 ? 3.623 4.502 -4.622 1.00 83.25 165 PHE A O 1
ATOM 1351 N N . ASP A 1 166 ? 4.765 6.061 -5.776 1.00 84.56 166 ASP A N 1
ATOM 1352 C CA . ASP A 1 166 ? 3.597 6.722 -6.346 1.00 84.56 166 ASP A CA 1
ATOM 1353 C C . ASP A 1 166 ? 3.705 6.906 -7.863 1.00 84.56 166 ASP A C 1
ATOM 1355 O O . ASP A 1 166 ? 4.786 6.978 -8.450 1.00 84.56 166 ASP A O 1
ATOM 1359 N N . HIS A 1 167 ? 2.542 6.955 -8.511 1.00 84.88 167 HIS A N 1
ATOM 1360 C CA . HIS A 1 167 ? 2.434 7.139 -9.948 1.00 84.88 167 HIS A CA 1
ATOM 1361 C C . HIS A 1 167 ? 1.130 7.869 -10.306 1.00 84.88 167 HIS A C 1
ATOM 1363 O O . HIS A 1 167 ? 0.036 7.402 -9.993 1.00 84.88 167 HIS A O 1
ATOM 1369 N N . VAL A 1 168 ? 1.236 8.987 -11.034 1.00 90.00 168 VAL A N 1
ATOM 1370 C CA . VAL A 1 168 ? 0.077 9.758 -11.522 1.00 90.00 168 VAL A CA 1
ATOM 1371 C C . VAL A 1 168 ? -0.643 9.012 -12.643 1.00 90.00 168 VAL A C 1
ATOM 1373 O O . VAL A 1 168 ? -0.040 8.737 -13.679 1.00 90.00 168 VAL A O 1
ATOM 1376 N N . VAL A 1 169 ? -1.938 8.744 -12.476 1.00 90.88 169 VAL A N 1
ATOM 1377 C CA . VAL A 1 169 ? -2.795 8.167 -13.523 1.00 90.88 169 VAL A CA 1
ATOM 1378 C C . VAL A 1 169 ? -3.005 9.184 -14.643 1.00 90.88 169 VAL A C 1
ATOM 1380 O O . VAL A 1 169 ? -3.441 10.302 -14.388 1.00 90.88 169 VAL A O 1
ATOM 1383 N N . ARG A 1 170 ? -2.662 8.816 -15.883 1.00 87.50 170 ARG A N 1
ATOM 1384 C CA . ARG A 1 170 ? -2.652 9.755 -17.024 1.00 87.50 170 ARG A CA 1
ATOM 1385 C C . ARG A 1 170 ? -3.787 9.564 -18.021 1.00 87.50 170 ARG A C 1
ATOM 1387 O O . ARG A 1 170 ? -3.991 10.431 -18.861 1.00 87.50 170 ARG A O 1
ATOM 1394 N N . ASN A 1 171 ? -4.465 8.424 -17.987 1.00 91.38 171 ASN A N 1
ATOM 1395 C CA . ASN A 1 171 ? -5.548 8.108 -18.909 1.00 91.38 171 ASN A CA 1
ATOM 1396 C C . ASN A 1 171 ? -6.486 7.052 -18.317 1.00 91.38 171 ASN A C 1
ATOM 1398 O O . ASN A 1 171 ? -6.154 6.381 -17.337 1.00 91.38 171 ASN A O 1
ATOM 1402 N N . GLU A 1 172 ? -7.639 6.902 -18.961 1.00 93.50 172 GLU A N 1
ATOM 1403 C CA . GLU A 1 172 ? -8.706 6.000 -18.538 1.00 93.50 172 GLU A CA 1
ATOM 1404 C C . GLU A 1 172 ? -8.278 4.528 -18.543 1.00 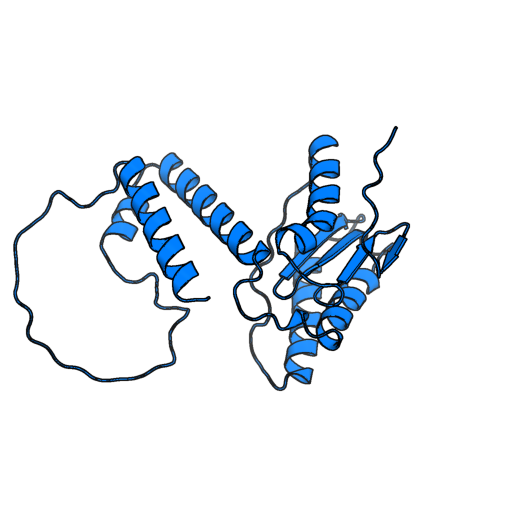93.50 172 GLU A C 1
ATOM 1406 O O . GLU A 1 172 ? -8.511 3.804 -17.581 1.00 93.50 172 GLU A O 1
ATOM 1411 N N . SER A 1 173 ? -7.568 4.074 -19.578 1.00 92.50 173 SER A N 1
ATOM 1412 C CA . SER A 1 173 ? -7.111 2.680 -19.651 1.00 92.50 173 SER A CA 1
ATOM 1413 C C . SER A 1 173 ? -6.186 2.321 -18.484 1.00 92.50 173 SER A C 1
ATOM 1415 O O . SER A 1 173 ? -6.293 1.242 -17.901 1.00 92.50 173 SER A O 1
ATOM 1417 N N . GLN A 1 174 ? -5.296 3.239 -18.099 1.00 88.88 174 GLN A N 1
ATOM 1418 C CA . GLN A 1 174 ? -4.439 3.081 -16.931 1.00 88.88 174 GLN A CA 1
ATOM 1419 C C . GLN A 1 174 ? -5.235 3.124 -15.629 1.00 88.88 174 GLN A C 1
ATOM 1421 O O . GLN A 1 174 ? -4.925 2.360 -14.715 1.00 88.88 174 GLN A O 1
ATOM 1426 N N . PHE A 1 175 ? -6.234 4.005 -15.538 1.00 91.94 175 PHE A N 1
ATOM 1427 C CA . PHE A 1 175 ? -7.132 4.056 -14.393 1.00 91.94 175 PHE A CA 1
ATOM 1428 C C . PHE A 1 175 ? -7.767 2.682 -14.181 1.00 91.94 175 PHE A C 1
ATOM 1430 O O . PHE A 1 175 ? -7.511 2.072 -13.145 1.00 91.94 175 PHE A O 1
ATOM 1437 N N . GLN A 1 176 ? -8.459 2.147 -15.195 1.00 93.00 176 GLN A N 1
ATOM 1438 C CA . GLN A 1 176 ? -9.124 0.838 -15.164 1.00 93.00 176 GLN A CA 1
ATOM 1439 C C . GLN A 1 176 ? -8.166 -0.311 -14.832 1.00 93.00 176 GLN A C 1
ATOM 1441 O O . GLN A 1 176 ? -8.471 -1.136 -13.968 1.00 93.00 176 GLN A O 1
ATOM 1446 N N . TYR A 1 177 ? -6.971 -0.323 -15.432 1.00 90.38 177 TYR A N 1
ATOM 1447 C CA . TYR A 1 177 ? -5.934 -1.305 -15.106 1.00 90.38 177 TYR A CA 1
ATOM 1448 C C . TYR A 1 177 ? -5.579 -1.296 -13.614 1.00 90.38 177 TYR A C 1
ATOM 1450 O O . TYR A 1 177 ? -5.533 -2.352 -12.986 1.00 90.38 177 TYR A O 1
ATOM 1458 N N . LEU A 1 178 ? -5.356 -0.117 -13.023 1.00 91.50 178 LEU A N 1
ATOM 1459 C CA . LEU A 1 178 ? -5.028 -0.001 -11.601 1.00 91.50 178 LEU A CA 1
ATOM 1460 C C . LEU A 1 178 ? -6.209 -0.399 -10.709 1.00 91.50 178 LEU A C 1
ATOM 1462 O O . LEU A 1 178 ? -5.984 -0.967 -9.638 1.00 91.50 178 LEU A O 1
ATOM 1466 N N . ARG A 1 179 ? -7.458 -0.165 -11.148 1.00 94.50 179 ARG A N 1
ATOM 1467 C CA . ARG A 1 179 ? -8.645 -0.640 -10.416 1.00 94.50 179 ARG A CA 1
ATOM 1468 C C . ARG A 1 179 ? -8.637 -2.159 -10.300 1.00 94.50 179 ARG A C 1
ATOM 1470 O O . ARG A 1 179 ? -8.722 -2.677 -9.189 1.00 94.50 179 ARG A O 1
ATOM 1477 N N . ALA A 1 180 ? -8.497 -2.840 -11.438 1.00 91.62 180 ALA A N 1
ATOM 1478 C CA . ALA A 1 180 ? -8.452 -4.295 -11.507 1.00 91.62 180 ALA A CA 1
ATOM 1479 C C . ALA A 1 180 ? -7.244 -4.846 -10.746 1.00 91.62 180 ALA A C 1
ATOM 1481 O O . ALA A 1 180 ? -7.380 -5.762 -9.945 1.00 91.62 180 ALA A O 1
ATOM 1482 N N . TYR A 1 181 ? -6.070 -4.232 -10.913 1.00 89.31 181 TYR A N 1
ATOM 1483 C CA . TYR A 1 181 ? -4.855 -4.655 -10.229 1.00 89.31 181 TYR A CA 1
ATOM 1484 C C . TYR A 1 181 ? -5.005 -4.643 -8.702 1.00 89.31 181 TYR A C 1
ATOM 1486 O O . TYR A 1 181 ? -4.649 -5.635 -8.075 1.00 89.31 181 TYR A O 1
ATOM 1494 N N . ILE A 1 182 ? -5.582 -3.588 -8.108 1.00 93.69 182 ILE A N 1
ATOM 1495 C CA . ILE A 1 182 ? -5.828 -3.513 -6.654 1.00 93.69 182 ILE A CA 1
ATOM 1496 C C . ILE A 1 182 ? -6.745 -4.647 -6.172 1.00 93.69 182 ILE A C 1
ATOM 1498 O O . ILE A 1 182 ? -6.497 -5.226 -5.117 1.00 93.69 182 ILE A O 1
ATOM 1502 N N . VAL A 1 183 ? -7.789 -4.974 -6.936 1.00 93.69 183 VAL A N 1
ATOM 1503 C CA . VAL A 1 183 ? -8.751 -6.034 -6.584 1.00 93.69 183 VAL A CA 1
ATOM 1504 C C . VAL A 1 183 ? -8.149 -7.430 -6.772 1.00 93.69 183 VAL A C 1
ATOM 1506 O O . VAL A 1 183 ? -8.369 -8.317 -5.950 1.00 93.69 183 VAL A O 1
ATOM 1509 N N . ASP A 1 184 ? -7.359 -7.621 -7.827 1.00 91.62 184 ASP A N 1
ATOM 1510 C CA . ASP A 1 184 ? -6.804 -8.918 -8.209 1.00 91.62 184 ASP A CA 1
ATOM 1511 C C . ASP A 1 184 ? -5.556 -9.302 -7.410 1.00 91.62 184 ASP A C 1
ATOM 1513 O O . ASP A 1 184 ? -5.216 -10.487 -7.353 1.00 91.62 184 ASP A O 1
ATOM 1517 N N . ASN A 1 185 ? -4.841 -8.327 -6.834 1.00 89.69 185 ASN A N 1
ATOM 1518 C CA . ASN A 1 185 ? -3.541 -8.553 -6.198 1.00 89.69 185 ASN A CA 1
ATOM 1519 C C . ASN A 1 185 ? -3.583 -9.660 -5.123 1.00 89.69 185 ASN A C 1
ATOM 1521 O O . ASN A 1 185 ? -2.777 -10.587 -5.228 1.00 89.69 185 ASN A O 1
ATOM 1525 N N . PRO A 1 186 ? -4.564 -9.698 -4.194 1.00 92.44 186 PRO A N 1
ATOM 1526 C CA . PRO A 1 186 ? -4.678 -10.800 -3.237 1.00 92.44 186 PRO A CA 1
ATOM 1527 C C . PRO A 1 186 ? -4.809 -12.178 -3.885 1.00 92.44 186 PRO A C 1
ATOM 1529 O O . PRO A 1 186 ? -4.168 -13.134 -3.451 1.00 92.44 186 PRO A O 1
ATOM 1532 N N . THR A 1 187 ? -5.607 -12.281 -4.953 1.00 90.38 187 THR A N 1
ATOM 1533 C CA . THR A 1 187 ? -5.818 -13.544 -5.677 1.00 90.38 187 THR A CA 1
ATOM 1534 C C . THR A 1 187 ? -4.539 -13.980 -6.386 1.00 90.38 187 THR A C 1
ATOM 1536 O O . THR A 1 187 ? -4.155 -15.147 -6.311 1.00 90.38 187 THR A O 1
ATOM 1539 N N . LYS A 1 188 ? -3.837 -13.042 -7.036 1.00 87.00 188 LYS A N 1
ATOM 1540 C CA . LYS A 1 188 ? -2.538 -13.299 -7.683 1.00 87.00 188 LYS A CA 1
ATOM 1541 C C . LYS A 1 188 ? -1.491 -13.766 -6.672 1.00 87.00 188 LYS A C 1
ATOM 1543 O O . LYS A 1 188 ? -0.763 -14.715 -6.951 1.00 87.00 188 LYS A O 1
ATOM 1548 N N . ALA A 1 189 ? -1.499 -13.170 -5.482 1.00 86.06 189 ALA A N 1
ATOM 1549 C CA . ALA A 1 189 ? -0.659 -13.538 -4.348 1.00 86.06 189 ALA A CA 1
ATOM 1550 C C . ALA A 1 189 ? -1.127 -14.810 -3.607 1.00 86.06 189 ALA A C 1
ATOM 1552 O O . ALA A 1 189 ? -0.499 -15.215 -2.629 1.00 86.06 189 ALA A O 1
ATOM 1553 N N . ARG A 1 190 ? -2.209 -15.462 -4.067 1.00 91.00 190 ARG A N 1
ATOM 1554 C CA . ARG A 1 190 ? -2.790 -16.686 -3.482 1.00 91.00 190 ARG A CA 1
ATOM 1555 C C . ARG A 1 190 ? -3.153 -16.536 -2.000 1.00 91.00 190 ARG A C 1
ATOM 1557 O O . ARG A 1 190 ? -2.992 -17.474 -1.222 1.00 91.00 190 ARG A O 1
ATOM 1564 N N . LEU A 1 191 ? -3.617 -15.351 -1.613 1.00 89.50 191 LEU A N 1
ATOM 1565 C CA . LEU A 1 191 ? -4.016 -15.057 -0.243 1.00 89.50 191 LEU A CA 1
ATOM 1566 C C . LEU A 1 191 ? -5.402 -15.616 0.068 1.00 89.50 191 LEU A C 1
ATOM 1568 O O . LEU A 1 191 ? -6.309 -15.565 -0.766 1.00 89.50 191 LEU A O 1
ATOM 1572 N N . ALA A 1 192 ? -5.567 -16.122 1.289 1.00 89.75 192 ALA A N 1
ATOM 1573 C CA . ALA A 1 192 ? -6.863 -16.555 1.779 1.00 89.75 192 ALA A CA 1
ATOM 1574 C C . ALA A 1 192 ? -7.702 -15.354 2.239 1.00 89.75 192 ALA A C 1
ATOM 1576 O O . ALA A 1 192 ? -7.202 -14.254 2.495 1.00 89.75 192 ALA A O 1
ATOM 1577 N N . GLN A 1 193 ? -9.006 -15.577 2.390 1.00 84.06 193 GLN A N 1
ATOM 1578 C CA . GLN A 1 193 ? -9.882 -14.612 3.043 1.00 84.06 193 GLN A CA 1
ATOM 1579 C C . GLN A 1 193 ? -9.355 -14.311 4.457 1.00 84.06 193 GLN A C 1
ATOM 1581 O O . GLN A 1 193 ? -9.056 -15.222 5.225 1.00 84.06 193 GLN A O 1
ATOM 1586 N N . GLY A 1 194 ? -9.240 -13.026 4.795 1.00 88.25 194 GLY A N 1
ATOM 1587 C CA . GLY A 1 194 ? -8.713 -12.569 6.085 1.00 88.25 194 GLY A CA 1
ATOM 1588 C C . GLY A 1 194 ? -7.212 -12.267 6.103 1.00 88.25 194 GLY A C 1
ATOM 1589 O O . GLY A 1 194 ? -6.767 -11.584 7.021 1.00 88.25 194 GLY A O 1
ATOM 1590 N N . ASP A 1 195 ? -6.448 -12.675 5.082 1.00 92.75 195 ASP A N 1
ATOM 1591 C CA . ASP A 1 195 ? -5.027 -12.309 4.962 1.00 92.75 195 ASP A CA 1
ATOM 1592 C C . ASP A 1 195 ? -4.807 -10.858 4.500 1.00 92.75 195 ASP A C 1
ATOM 1594 O O . ASP A 1 195 ? -3.694 -10.337 4.586 1.00 92.75 195 ASP A O 1
ATOM 1598 N N . TYR A 1 196 ? -5.852 -10.218 3.979 1.00 95.31 196 TYR A N 1
ATOM 1599 C CA . TYR A 1 196 ? -5.835 -8.877 3.407 1.00 95.31 196 TYR A CA 1
ATOM 1600 C C . TYR A 1 196 ? -7.135 -8.130 3.731 1.00 95.31 196 TYR A C 1
ATOM 1602 O O . TYR A 1 196 ? -8.149 -8.745 4.073 1.00 95.31 196 TYR A O 1
ATOM 1610 N N . LEU A 1 197 ? -7.123 -6.802 3.579 1.00 96.56 197 LEU A N 1
ATOM 1611 C CA . LEU A 1 197 ? -8.328 -5.965 3.629 1.00 96.56 197 LEU A CA 1
ATOM 1612 C C . LEU A 1 197 ? -8.506 -5.222 2.314 1.00 96.56 197 LEU A C 1
ATOM 1614 O O . LEU A 1 197 ? -7.649 -4.426 1.946 1.00 96.56 197 LEU A O 1
ATOM 1618 N N . LEU A 1 198 ? -9.629 -5.449 1.637 1.00 97.25 198 LEU A N 1
ATOM 1619 C CA . LEU A 1 198 ? -10.012 -4.733 0.423 1.00 97.25 198 LEU A CA 1
ATOM 1620 C C . LEU A 1 198 ? -11.170 -3.785 0.737 1.00 97.25 198 LEU A C 1
ATOM 1622 O O . LEU A 1 198 ? -12.168 -4.197 1.326 1.00 97.25 198 LEU A O 1
ATOM 1626 N N . TRP A 1 199 ? -11.041 -2.528 0.325 1.00 97.88 199 TRP A N 1
ATOM 1627 C CA . TRP A 1 199 ? -12.097 -1.525 0.427 1.00 97.88 199 TRP A CA 1
ATOM 1628 C C . TRP A 1 199 ? -12.297 -0.827 -0.916 1.00 97.88 199 TRP A C 1
ATOM 1630 O O . TRP A 1 199 ? -11.325 -0.472 -1.592 1.00 97.88 199 TRP A O 1
ATOM 1640 N N . ILE A 1 200 ? -13.556 -0.623 -1.300 1.00 97.69 200 ILE A N 1
ATOM 1641 C CA . ILE A 1 200 ? -13.953 0.033 -2.551 1.00 97.69 200 ILE A CA 1
ATOM 1642 C C . ILE A 1 200 ? -15.027 1.069 -2.221 1.00 97.69 200 ILE A C 1
ATOM 1644 O O . ILE A 1 200 ? -15.972 0.736 -1.513 1.00 97.69 200 ILE A O 1
ATOM 1648 N N . ARG A 1 201 ? -14.909 2.296 -2.750 1.00 95.19 201 ARG A N 1
ATOM 1649 C CA . ARG A 1 201 ? -15.784 3.432 -2.404 1.00 95.19 201 ARG A CA 1
ATOM 1650 C C . ARG A 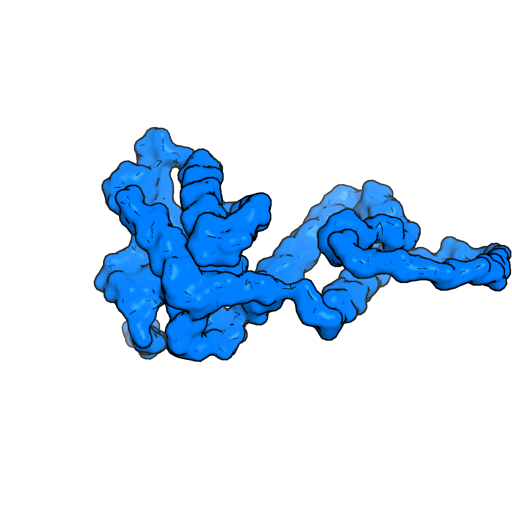1 201 ? -17.272 3.094 -2.346 1.00 95.19 201 ARG A C 1
ATOM 1652 O O . ARG A 1 201 ? -17.913 3.386 -1.342 1.00 95.19 201 ARG A O 1
ATOM 1659 N N . ASP A 1 202 ? -17.787 2.437 -3.376 1.00 93.19 202 ASP A N 1
ATOM 1660 C CA . ASP A 1 202 ? -19.226 2.175 -3.492 1.00 93.19 202 ASP A CA 1
ATOM 1661 C C . ASP A 1 202 ? -19.673 0.884 -2.790 1.00 93.19 202 ASP A C 1
ATOM 1663 O O . ASP A 1 202 ? -20.867 0.630 -2.661 1.00 93.19 202 ASP A O 1
ATOM 1667 N N . LEU A 1 203 ? -18.729 0.055 -2.330 1.00 95.12 203 LEU A N 1
ATOM 1668 C CA . LEU A 1 203 ? -19.008 -1.270 -1.760 1.00 95.12 203 LEU A CA 1
ATOM 1669 C C . LEU A 1 203 ? -18.564 -1.413 -0.296 1.00 95.12 203 LEU A C 1
ATOM 1671 O O . LEU A 1 203 ? -18.926 -2.380 0.370 1.00 95.12 203 LEU A O 1
ATOM 1675 N N . GLY A 1 204 ? -17.770 -0.476 0.219 1.00 95.81 204 GLY A N 1
ATOM 1676 C CA . GLY A 1 204 ? -17.159 -0.575 1.537 1.00 95.81 204 GLY A CA 1
ATOM 1677 C C . GLY A 1 204 ? -16.102 -1.680 1.618 1.00 95.81 204 GLY A C 1
ATOM 1678 O O . GLY A 1 204 ? -15.399 -1.972 0.647 1.00 95.81 204 GLY A O 1
ATOM 1679 N N . PHE A 1 205 ? -15.958 -2.272 2.808 1.00 95.00 205 PHE A N 1
ATOM 1680 C CA . PHE A 1 205 ? -15.049 -3.398 3.020 1.00 95.00 205 PHE A CA 1
ATOM 1681 C C . PHE A 1 205 ? -15.604 -4.668 2.386 1.00 95.00 205 PHE A C 1
ATOM 1683 O O . PHE A 1 205 ? -16.684 -5.143 2.731 1.00 95.00 205 PHE A O 1
ATOM 1690 N N . ILE A 1 206 ? -14.809 -5.250 1.501 1.00 91.31 206 ILE A N 1
ATOM 1691 C CA . ILE A 1 206 ? -15.136 -6.483 0.810 1.00 91.31 206 ILE A CA 1
ATOM 1692 C C . ILE A 1 206 ? -14.741 -7.658 1.700 1.00 91.31 206 ILE A C 1
ATOM 1694 O O . ILE A 1 206 ? -13.561 -7.918 1.930 1.00 91.31 206 ILE A O 1
ATOM 1698 N N . THR A 1 207 ? -15.741 -8.376 2.202 1.00 72.19 207 THR A N 1
ATOM 1699 C CA . THR A 1 207 ? -15.541 -9.554 3.054 1.00 72.19 207 THR A CA 1
ATOM 1700 C C . THR A 1 207 ? -15.596 -10.867 2.280 1.00 72.19 207 THR A C 1
ATOM 1702 O O . THR A 1 207 ? -15.197 -11.878 2.838 1.00 72.19 207 THR A O 1
ATOM 1705 N N . SER A 1 208 ? -16.038 -10.878 1.018 1.00 57.28 208 SER A N 1
ATOM 1706 C CA . SER A 1 208 ? -16.107 -12.058 0.134 1.00 57.28 208 SER A CA 1
ATOM 1707 C C . SER A 1 208 ? -15.552 -11.725 -1.255 1.00 57.28 208 SER A C 1
ATOM 1709 O O . SER A 1 208 ? -15.613 -10.558 -1.635 1.00 57.28 208 SER A O 1
ATOM 1711 N N . PRO A 1 209 ? -15.028 -12.688 -2.039 1.00 55.06 209 PRO A N 1
ATOM 1712 C CA . PRO A 1 209 ? -14.549 -12.408 -3.391 1.00 55.06 209 PRO A CA 1
ATOM 1713 C C . PRO A 1 209 ? -15.648 -11.715 -4.202 1.00 55.06 209 PRO A C 1
ATOM 1715 O O . PRO A 1 209 ? -16.748 -12.253 -4.327 1.00 55.06 209 PRO A O 1
ATOM 1718 N N . VAL A 1 210 ? -15.364 -10.526 -4.744 1.00 53.59 210 VAL A N 1
ATOM 1719 C CA . VAL A 1 210 ? -16.256 -9.912 -5.732 1.00 53.59 210 VAL A CA 1
ATOM 1720 C C . VAL A 1 210 ? -16.240 -10.862 -6.921 1.00 53.59 210 VAL A C 1
ATOM 1722 O O . VAL A 1 210 ? -15.208 -11.005 -7.580 1.00 53.59 210 VAL A O 1
ATOM 1725 N N . ALA A 1 211 ? -17.344 -11.579 -7.150 1.00 46.44 211 ALA A N 1
ATOM 1726 C CA . ALA A 1 211 ? -17.524 -12.322 -8.387 1.00 46.44 211 ALA A CA 1
ATOM 1727 C C . ALA A 1 211 ? -17.223 -11.337 -9.517 1.00 46.44 211 ALA A C 1
ATOM 1729 O O . ALA A 1 211 ? -17.811 -10.256 -9.531 1.00 46.44 211 ALA A O 1
ATOM 1730 N N . ARG A 1 212 ? -16.237 -11.657 -10.371 1.00 44.41 212 ARG A N 1
ATOM 1731 C CA . ARG A 1 212 ? -15.836 -10.795 -11.489 1.00 44.41 212 ARG A CA 1
ATOM 1732 C C . ARG A 1 212 ? -17.111 -10.305 -12.162 1.00 44.41 212 ARG A C 1
ATOM 1734 O O . ARG A 1 212 ? -17.839 -11.121 -12.719 1.00 44.41 212 ARG A O 1
ATOM 1741 N N . LEU A 1 213 ? -17.387 -9.006 -12.054 1.00 41.38 213 LEU A N 1
ATOM 1742 C CA . LEU A 1 213 ? -18.442 -8.363 -12.817 1.00 41.38 213 LEU A CA 1
ATOM 1743 C C . LEU A 1 213 ? -17.976 -8.431 -14.271 1.00 41.38 213 LEU A C 1
ATOM 1745 O O . LEU A 1 213 ? -17.219 -7.587 -14.739 1.00 41.38 213 LEU A O 1
ATOM 1749 N N . SER A 1 214 ? -18.324 -9.526 -14.943 1.00 34.16 214 SER A N 1
ATOM 1750 C CA . SER A 1 214 ? -18.343 -9.583 -16.391 1.00 34.16 214 SER A CA 1
ATOM 1751 C C . SER A 1 214 ? -19.452 -8.635 -16.817 1.00 34.16 214 SER A C 1
ATOM 1753 O O . SER A 1 214 ? -20.628 -8.990 -16.749 1.00 34.16 214 SER A O 1
ATOM 1755 N N . GLU A 1 215 ? -19.079 -7.408 -17.158 1.00 39.28 215 GLU A N 1
ATOM 1756 C CA . GLU A 1 215 ? -19.968 -6.525 -17.898 1.00 39.28 215 GLU A CA 1
ATOM 1757 C C . GLU A 1 215 ? -20.294 -7.211 -19.232 1.00 39.28 215 GLU A C 1
ATOM 1759 O O . GLU A 1 215 ? -19.399 -7.606 -19.985 1.00 39.28 215 GLU A O 1
ATOM 1764 N N . SER A 1 216 ? -21.590 -7.452 -19.417 1.00 35.78 216 SER A N 1
ATOM 1765 C CA . SER A 1 216 ? -22.274 -7.913 -20.627 1.00 35.78 216 SER A CA 1
ATOM 1766 C C . SER A 1 216 ? -22.391 -6.808 -21.664 1.00 35.78 216 SER A C 1
ATOM 1768 O O . SER A 1 216 ? -22.695 -5.675 -21.222 1.00 35.78 216 SER A O 1
#

pLDDT: mean 78.71, std 22.38, range [23.09, 98.5]

Sequence (216 aa):
MPKAVVARWLAEKDDWLKAHGLDSSHGSPSRELSGRAFDSESRATKSYDSSSSRNAALGSAPRHIQRAFRKFKDRRWHENLDDCHGKCLLRQRRFADIVAESLLKFDGRRYDVERFVVMPNHVHMLIQMRPGWGLRKQCESWMRFTGRQINSLNGTSGEFWSEPFDHVVRNESQFQYLRAYIVDNPTKARLAQGDYLLWIRDLGFITSPVARLSES